Protein AF-A0A834HD62-F1 (afdb_monomer)

Nearest PDB structures (foldseek):
  2rra-assembly1_A  TM=7.724E-01  e=1.710E-07  Homo sapiens
  2rrb-assembly1_A  TM=7.747E-01  e=1.936E-07  Homo sapiens
  7b0y-assembly1_b  TM=6.468E-01  e=2.059E-07  Homo sapiens
  5gvq-assembly1_A  TM=7.264E-01  e=4.069E-07  Homo sapiens
  2mks-assembly1_A  TM=7.559E-01  e=8.552E-07  Homo sapiens

Secondary structure (DSSP, 8-state):
--TTS-HHHHHHHTT-HHHHHHHHHHHHHHHHHHHHHHHHHHHTT-SPPPHHHHH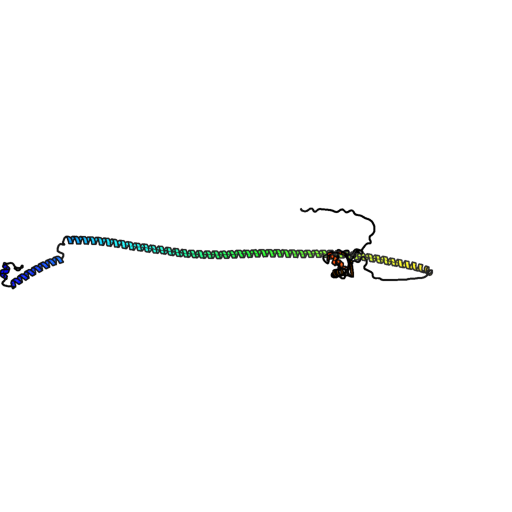HHHHHHHHHHHHHHHHHHHHHHHHHHHHHHHHHHHHHHHHHHHHHHHHHHHHHHHHHHHHHHHHHHHHHHHHHHHHHHHHHHHHHHHHHHHHHHHHHHHHHHHHHHHHHHHHHHHHHHHHHHHHHHHHHHHHHHHHHHHHHHHHHHHHHHHHHHHHHHHHHHHHHHHTTS--------------SPPS--TTEEEEE---TT--HHHHHHHHHTTS-EEEEEEEE-TTT--EEEEEEEEES-HHHHHHHHHT-SEEEETTEEEEEEEPPP-------------------PPP---

Solvent-accessible surface area (backbone atoms only — not comparable to full-atom values): 20404 Å² total; per-residue (Å²): 132,65,98,68,57,55,71,73,58,40,68,73,33,69,88,42,72,65,60,50,49,52,44,45,52,52,48,51,51,50,52,51,52,53,52,51,51,52,51,49,36,58,74,70,60,70,56,84,72,54,71,68,59,52,49,48,53,56,47,53,52,53,51,48,55,50,51,52,50,52,51,49,52,54,49,53,52,47,54,51,50,55,55,50,52,51,55,50,51,55,50,50,53,53,53,50,54,53,48,54,51,50,52,54,51,52,52,54,48,54,54,49,53,52,53,48,56,50,51,54,49,55,51,50,54,50,49,53,50,50,54,49,52,51,52,52,50,52,52,49,54,52,50,54,51,51,54,49,55,50,49,58,49,51,53,50,51,55,50,49,53,52,51,52,49,55,50,52,53,51,50,54,47,52,52,52,52,52,54,49,52,53,51,54,53,51,52,50,54,53,49,54,50,50,54,50,48,56,51,51,51,54,49,50,49,55,48,46,56,50,45,53,52,53,43,55,56,40,45,76,58,41,85,73,65,85,87,90,86,90,93,88,86,90,84,92,87,91,79,78,86,54,81,70,46,90,36,30,32,31,39,34,50,47,57,81,86,67,48,70,67,60,53,49,56,60,50,47,76,73,40,64,68,76,45,74,48,71,46,50,40,90,90,75,65,46,61,69,28,33,31,39,40,26,40,78,47,52,67,49,58,51,54,50,55,74,76,41,48,63,46,82,53,100,90,30,68,24,39,53,46,76,48,73,61,85,75,79,86,78,81,84,83,89,80,89,84,87,85,78,88,80,90,84,87,83,81,85,90,133

InterPro domains:
  IPR000504 RNA recognition motif domain [PF00076] (249-307)
  IPR000504 RNA recognition motif domain [PS50102] (247-325)
  IPR000504 RNA recognition motif domain [SM00360] (248-321)
  IPR012677 Nucleotide-binding alpha-beta plait domain superfamily [G3DSA:3.30.70.330] (152-332)
  IPR035979 RNA-binding domain superfamily [SSF54928] (241-329)

Mean predicted aligned error: 22.32 Å

pLDDT: mean 79.36, std 17.49, range [27.16, 98.12]

Radius of gyration: 89.72 Å; Cα contacts (8 Å, |Δi|>4): 160; chains: 1; bounding box: 185×63×234 Å

Organism: Rhododendron simsii (NCBI:txid118357)

Foldseek 3Di:
DPPQDDPVRCVVCVVPVVVVVVSVVVSVVVVVVVVVVVVVCVVVVVDDDDPVVVVVVVVVVVVVVVVVVVVVVVVVVVVVVVVVVVVVVVVVVVVVVVVVVVVVVVVVVVVVVVVVVVVVVVVVVVVVVVVVVVVVVVVVVVVVVVVVVVVVVVVVVVVVVVVVVVVVVVVVVVVVVVVVVVVVVVVVVVVVVVVVVVVVVVVVVVVVVVVVVVVVVVVVVPVPDDDDDDDYYYDDDDDDPPLDDLQKKKKFQADQPDDQVLVLVVVVVLAAWPDKFFDADPPPRTGPRIIMTGGPDSVSVVVVVVVHQWDQDPNTTMGMDRRDGDDDDDDDDDDDDDDDDDDDDDDDDD

Sequence (350 aa):
MPMFISEEEYESCSRDASLVAEKADAFIRELYNQLEKYKAQTRSGALPLLPHQIYLKATDQKEGEIIERLSAEASELRALLERKNSEISEKNAVINGYLDEMETLTCSASLKEARLKEIELELAQSRASCTRLSQELSSSTMLAGLYKALKDSYERRLKWGKSARKESEKEAARLKENLKKEYEAEVEKNKDLKEKLKKYEAEVEKNKEKLEKHEAEVEKNKEKLEAGVETNSSQSGVKRPVDWDPKKIFVGGIPRTVTEDKFKEFFSAYGTVVWHEIIRDHDSGLPRGFGFVVFDSVQVVDNILINGNYIDMEGAKVEIKRAQPKEKPALNSAPTYCIFYPYEIPNENI

Structure (mmCIF, N/CA/C/O backbone):
data_AF-A0A834HD62-F1
#
_entry.id   AF-A0A834HD62-F1
#
loop_
_atom_site.group_PDB
_atom_site.id
_atom_site.type_symbol
_atom_site.label_atom_id
_atom_site.label_alt_id
_atom_site.label_comp_id
_atom_site.label_asym_id
_atom_site.label_entity_id
_atom_site.label_seq_id
_atom_site.pdbx_PDB_ins_code
_atom_site.Cartn_x
_atom_site.Cartn_y
_atom_site.Cartn_z
_atom_site.occupancy
_atom_site.B_iso_or_equiv
_atom_site.auth_seq_id
_atom_site.auth_comp_id
_atom_site.auth_asym_id
_atom_site.auth_atom_id
_atom_site.pdbx_PDB_model_num
ATOM 1 N N . MET A 1 1 ? -101.026 -25.000 106.752 1.00 55.03 1 MET A N 1
ATOM 2 C CA . MET A 1 1 ? -100.650 -23.745 107.438 1.00 55.03 1 MET A CA 1
ATOM 3 C C . MET A 1 1 ? -99.848 -22.866 106.491 1.00 55.03 1 MET A C 1
ATOM 5 O O . MET A 1 1 ? -99.188 -23.426 105.618 1.00 55.03 1 MET A O 1
ATOM 9 N N . PRO A 1 2 ? -99.880 -21.533 106.636 1.00 60.56 2 PRO A N 1
ATOM 10 C CA . PRO A 1 2 ? -98.958 -20.647 105.933 1.00 60.56 2 PRO A CA 1
ATOM 11 C C . PRO A 1 2 ? -97.548 -20.766 106.539 1.00 60.56 2 PRO A C 1
ATOM 13 O O . PRO A 1 2 ? -97.410 -20.689 107.752 1.00 60.56 2 PRO A O 1
ATOM 16 N N . MET A 1 3 ? -96.494 -20.916 105.724 1.00 70.12 3 MET A N 1
ATOM 17 C CA . MET A 1 3 ? -95.104 -21.075 106.221 1.00 70.12 3 MET A CA 1
ATOM 18 C C . MET A 1 3 ? -94.510 -19.825 106.907 1.00 70.12 3 MET A C 1
ATOM 20 O O . MET A 1 3 ? -93.365 -19.858 107.345 1.00 70.12 3 MET A O 1
ATOM 24 N N . PHE A 1 4 ? -95.255 -18.721 106.964 1.00 72.81 4 PHE A N 1
ATOM 25 C CA . PHE A 1 4 ? -94.787 -17.409 107.417 1.00 72.81 4 PHE A CA 1
ATOM 26 C C . PHE A 1 4 ? -95.347 -16.978 108.788 1.00 72.81 4 PHE A C 1
ATOM 28 O O . PHE A 1 4 ? -95.088 -15.857 109.216 1.00 72.81 4 PHE A O 1
ATOM 35 N N . ILE A 1 5 ? -96.116 -17.839 109.472 1.00 73.62 5 ILE A N 1
ATOM 36 C CA . ILE A 1 5 ? -96.708 -17.589 110.802 1.00 73.62 5 ILE A CA 1
ATOM 37 C C . ILE A 1 5 ? -96.655 -18.891 111.625 1.00 73.62 5 ILE A C 1
ATOM 39 O O . ILE A 1 5 ? -96.829 -19.973 111.061 1.00 73.62 5 ILE A O 1
ATOM 43 N N . SER A 1 6 ? -96.426 -18.807 112.941 1.00 77.31 6 SER A N 1
ATOM 44 C CA . SER A 1 6 ? -96.519 -19.961 113.854 1.00 77.31 6 SER A CA 1
ATOM 45 C C . SER A 1 6 ? -97.976 -20.378 114.123 1.00 77.31 6 SER A C 1
ATOM 47 O O . SER A 1 6 ? -98.917 -19.668 113.776 1.00 77.31 6 SER A O 1
ATOM 49 N N . GLU A 1 7 ? -98.190 -21.544 114.736 1.00 73.25 7 GLU A N 1
ATOM 50 C CA . GLU A 1 7 ? -99.536 -22.103 114.954 1.00 73.25 7 GLU A CA 1
ATOM 51 C C . GLU A 1 7 ? -100.409 -21.220 115.865 1.00 73.25 7 GLU A C 1
ATOM 53 O O . GLU A 1 7 ? -101.512 -20.834 115.480 1.00 73.25 7 GLU A O 1
ATOM 58 N N . GLU A 1 8 ? -99.856 -20.786 117.000 1.00 75.00 8 GLU A N 1
ATOM 59 C CA . GLU A 1 8 ? -100.501 -19.889 117.975 1.00 75.00 8 GLU A CA 1
ATOM 60 C C . GLU A 1 8 ? -100.841 -18.508 117.377 1.00 75.00 8 GLU A C 1
ATOM 62 O O . GLU A 1 8 ? -101.899 -17.917 117.629 1.00 75.00 8 GLU A O 1
ATOM 67 N N . GLU A 1 9 ? -99.945 -17.978 116.542 1.00 73.06 9 GLU A N 1
ATOM 68 C CA . GLU A 1 9 ? -100.156 -16.701 115.864 1.00 73.06 9 GLU A CA 1
ATOM 69 C C . GLU A 1 9 ? -101.155 -16.812 114.704 1.00 73.06 9 GLU A C 1
ATOM 71 O O . GLU A 1 9 ? -101.877 -15.857 114.418 1.00 73.06 9 GLU A O 1
ATOM 76 N N . TYR A 1 10 ? -101.230 -17.961 114.031 1.00 76.69 10 TYR A N 1
ATOM 77 C CA . TYR A 1 10 ? -102.232 -18.179 112.994 1.00 76.69 10 TYR A CA 1
ATOM 78 C C . TYR A 1 10 ? -103.631 -18.271 113.606 1.00 76.69 10 TYR A C 1
ATOM 80 O O . TYR A 1 10 ? -104.550 -17.631 113.105 1.00 76.69 10 TYR A O 1
ATOM 88 N N . GLU A 1 11 ? -103.800 -18.995 114.712 1.00 73.50 11 GLU A N 1
ATOM 89 C CA . GLU A 1 11 ? -105.108 -19.202 115.344 1.00 73.50 11 GLU A CA 1
ATOM 90 C C . GLU A 1 11 ? -105.704 -17.904 115.928 1.00 73.50 11 GLU A C 1
ATOM 92 O O . GLU A 1 11 ? -106.910 -17.662 115.820 1.00 73.50 11 GLU A O 1
ATOM 97 N N . SER A 1 12 ? -104.853 -17.011 116.445 1.00 73.00 12 SER A N 1
ATOM 98 C CA . SER A 1 12 ? -105.249 -15.670 116.902 1.00 73.00 12 SER A CA 1
ATOM 99 C C . SER A 1 12 ? -105.563 -14.696 115.756 1.00 73.00 12 SER A C 1
ATOM 101 O O . SER A 1 12 ? -106.507 -13.910 115.870 1.00 73.00 12 SER A O 1
ATOM 103 N N . CYS A 1 13 ? -104.842 -14.761 114.629 1.00 71.25 13 CYS A N 1
ATOM 104 C CA . CYS A 1 13 ? -105.080 -13.896 113.465 1.00 71.25 13 CYS A CA 1
ATOM 105 C C . CYS A 1 13 ? -106.132 -14.437 112.474 1.00 71.25 13 CYS A C 1
ATOM 107 O O . CYS A 1 13 ? -106.666 -13.664 111.685 1.00 71.25 13 CYS A O 1
ATOM 109 N N . SER A 1 14 ? -106.471 -15.732 112.493 1.00 72.94 14 SER A N 1
ATOM 110 C CA . SER A 1 14 ? -107.257 -16.409 111.438 1.00 72.94 14 SER A CA 1
ATOM 111 C C . SER A 1 14 ? -108.669 -15.848 111.206 1.00 72.94 14 SER A C 1
ATOM 113 O O . SER A 1 14 ? -109.293 -16.188 110.199 1.00 72.94 14 SER A O 1
ATOM 115 N N . ARG A 1 15 ? -109.203 -15.031 112.121 1.00 73.88 15 ARG A N 1
ATOM 116 C CA . ARG A 1 15 ? -110.524 -14.390 111.983 1.00 73.88 15 ARG A CA 1
ATOM 117 C C . ARG A 1 15 ? -110.477 -13.024 111.287 1.00 73.88 15 ARG A C 1
ATOM 119 O O . ARG A 1 15 ? -111.537 -12.506 110.953 1.00 73.88 15 ARG A O 1
ATOM 126 N N . ASP A 1 16 ? -109.288 -12.472 111.041 1.00 79.38 16 ASP A N 1
ATOM 127 C CA . ASP A 1 16 ? -109.085 -11.215 110.316 1.00 79.38 16 ASP A CA 1
ATOM 128 C C . ASP A 1 16 ? -108.036 -11.401 109.208 1.00 79.38 16 ASP A C 1
ATOM 130 O O . ASP A 1 16 ? -106.832 -11.527 109.450 1.00 79.38 16 ASP A O 1
ATOM 134 N N . ALA A 1 17 ? -108.506 -11.416 107.960 1.00 79.75 17 ALA A N 1
ATOM 135 C CA . ALA A 1 17 ? -107.660 -11.627 106.787 1.00 79.75 17 ALA A CA 1
ATOM 136 C C . ALA A 1 17 ? -106.580 -10.540 106.616 1.00 79.75 17 ALA A C 1
ATOM 138 O O . ALA A 1 17 ? -105.539 -10.806 106.012 1.00 79.75 17 ALA A O 1
ATOM 139 N N . SER A 1 18 ? -106.801 -9.341 107.165 1.00 82.56 18 SER A N 1
ATOM 140 C CA . SER A 1 18 ? -105.903 -8.189 107.034 1.00 82.56 18 SER A CA 1
ATOM 141 C C . SER A 1 18 ? -104.579 -8.430 107.766 1.00 82.56 18 SER A C 1
ATOM 143 O O . SER A 1 18 ? -103.509 -8.230 107.196 1.00 82.56 18 SER A O 1
ATOM 145 N N . LEU A 1 19 ? -104.649 -8.945 108.999 1.00 81.31 19 LEU A N 1
ATOM 146 C CA . LEU A 1 19 ? -103.478 -9.245 109.834 1.00 81.31 19 LEU A CA 1
ATOM 147 C C . LEU A 1 19 ? -102.645 -10.405 109.271 1.00 81.31 19 LEU A C 1
ATOM 149 O O . LEU A 1 19 ? -101.415 -10.385 109.327 1.00 81.31 19 LEU A O 1
ATOM 153 N N . VAL A 1 20 ? -103.306 -11.412 108.689 1.00 81.56 20 VAL A N 1
ATOM 154 C CA . VAL A 1 20 ? -102.618 -12.529 108.021 1.00 81.56 20 VAL A CA 1
ATOM 155 C C . VAL A 1 20 ? -101.883 -12.042 106.766 1.00 81.56 20 VAL A C 1
ATOM 157 O O . VAL A 1 20 ? -100.750 -12.463 106.528 1.00 81.56 20 VAL A O 1
ATOM 160 N N . ALA A 1 21 ? -102.483 -11.130 105.993 1.00 83.50 21 ALA A N 1
ATOM 161 C CA . ALA A 1 21 ? -101.837 -10.514 104.834 1.00 83.50 21 ALA A CA 1
ATOM 162 C C . ALA A 1 21 ? -100.651 -9.618 105.234 1.00 83.50 21 ALA A C 1
ATOM 164 O O . ALA A 1 21 ? -99.587 -9.719 104.629 1.00 83.50 21 ALA A O 1
ATOM 165 N N . GLU A 1 22 ? -100.780 -8.810 106.290 1.00 85.31 22 GLU A N 1
ATOM 166 C CA . GLU A 1 22 ? -99.685 -7.968 106.796 1.00 85.31 22 GLU A CA 1
ATOM 167 C C . GLU A 1 22 ? -98.473 -8.803 107.247 1.00 85.31 22 GLU A C 1
ATOM 169 O O . GLU A 1 22 ? -97.332 -8.483 106.902 1.00 85.31 22 GLU A O 1
ATOM 174 N N . LYS A 1 23 ? -98.705 -9.928 107.941 1.00 83.25 23 LYS A N 1
ATOM 175 C CA . LYS A 1 23 ? -97.636 -10.876 108.301 1.00 83.25 23 LYS A CA 1
ATOM 176 C C . LYS A 1 23 ? -97.017 -11.572 107.081 1.00 83.25 23 LYS A C 1
ATOM 178 O O . LYS A 1 23 ? -95.802 -11.775 107.062 1.00 83.25 23 LYS A O 1
ATOM 183 N N . ALA A 1 24 ? -97.806 -11.888 106.050 1.00 84.06 24 ALA A N 1
ATOM 184 C CA . ALA A 1 24 ? -97.288 -12.412 104.782 1.00 84.06 24 ALA A CA 1
ATOM 185 C C . ALA A 1 24 ? -96.354 -11.403 104.095 1.00 84.06 24 ALA A C 1
ATOM 187 O O . ALA A 1 24 ? -95.228 -11.743 103.729 1.00 84.06 24 ALA A O 1
ATOM 188 N N . ASP A 1 25 ? -96.794 -10.149 103.985 1.00 88.25 25 ASP A N 1
ATOM 189 C CA . ASP A 1 25 ? -96.026 -9.054 103.395 1.00 88.25 25 ASP A CA 1
ATOM 190 C C . ASP A 1 25 ? -94.741 -8.764 104.178 1.00 88.25 25 ASP A C 1
ATOM 192 O O . ASP A 1 25 ? -93.693 -8.532 103.573 1.00 88.25 25 ASP A O 1
ATOM 196 N N . ALA A 1 26 ? -94.784 -8.806 105.513 1.00 86.00 26 ALA A N 1
ATOM 197 C CA . ALA A 1 26 ? -93.600 -8.649 106.355 1.00 86.00 26 ALA A CA 1
ATOM 198 C C . ALA A 1 26 ? -92.558 -9.752 106.088 1.00 86.00 26 ALA A C 1
ATOM 200 O O . ALA A 1 26 ? -91.377 -9.453 105.893 1.00 86.00 26 ALA A O 1
ATOM 201 N N . PHE A 1 27 ? -92.992 -11.013 105.998 1.00 87.62 27 PHE A N 1
ATOM 202 C CA . PHE A 1 27 ? -92.116 -12.145 105.688 1.00 87.62 27 PHE A CA 1
ATOM 203 C C . PHE A 1 27 ? -91.542 -12.075 104.264 1.00 87.62 27 PHE A C 1
ATOM 205 O O . PHE A 1 27 ? -90.347 -12.295 104.060 1.00 87.62 27 PHE A O 1
ATOM 212 N N . ILE A 1 28 ? -92.362 -11.698 103.277 1.00 88.88 28 ILE A N 1
ATOM 213 C CA . ILE A 1 28 ? -91.921 -11.490 101.892 1.00 88.88 28 ILE A CA 1
ATOM 214 C C . ILE A 1 28 ? -90.874 -10.367 101.825 1.00 88.88 28 ILE A C 1
ATOM 216 O O . ILE A 1 28 ? -89.832 -10.545 101.192 1.00 88.88 28 ILE A O 1
ATOM 220 N N . ARG A 1 29 ? -91.094 -9.236 102.513 1.00 88.62 29 ARG A N 1
ATOM 221 C CA . ARG A 1 29 ? -90.120 -8.130 102.597 1.00 88.62 29 ARG A CA 1
ATOM 222 C C . ARG A 1 29 ? -88.797 -8.576 103.218 1.00 88.62 29 ARG A C 1
ATOM 224 O O . ARG A 1 29 ? -87.745 -8.196 102.708 1.00 88.62 29 ARG A O 1
ATOM 231 N N . GLU A 1 30 ? -88.824 -9.402 104.263 1.00 88.19 30 GLU A N 1
ATOM 232 C CA . GLU A 1 30 ? -87.598 -9.932 104.870 1.00 88.19 30 GLU A CA 1
ATOM 233 C C . GLU A 1 30 ? -86.841 -10.871 103.916 1.00 88.19 30 GLU A C 1
ATOM 235 O O . GLU A 1 30 ? -85.635 -10.706 103.731 1.00 88.19 30 GLU A O 1
ATOM 240 N N . LEU A 1 31 ? -87.532 -11.775 103.210 1.00 88.25 31 LEU A N 1
ATOM 241 C CA . LEU A 1 31 ? -86.900 -12.613 102.183 1.00 88.25 31 LEU A CA 1
ATOM 242 C C . LEU A 1 31 ? -86.292 -11.784 101.039 1.00 88.25 31 LEU A C 1
ATOM 244 O O . LEU A 1 31 ? -85.173 -12.067 100.607 1.00 88.25 31 LEU A O 1
ATOM 248 N N . TYR A 1 32 ? -86.972 -10.730 100.574 1.00 89.06 32 TYR A N 1
ATOM 249 C CA . TYR A 1 32 ? -86.406 -9.805 99.584 1.00 89.06 32 TYR A CA 1
ATOM 250 C C . TYR A 1 32 ? -85.178 -9.054 100.122 1.00 89.06 32 TYR A C 1
ATOM 252 O O . TYR A 1 32 ? -84.187 -8.930 99.402 1.00 89.06 32 TYR A O 1
ATOM 260 N N . ASN A 1 33 ? -85.190 -8.615 101.384 1.00 88.62 33 ASN A N 1
ATOM 261 C CA . ASN A 1 33 ? -84.034 -7.977 102.021 1.00 88.62 33 ASN A CA 1
ATOM 262 C C . ASN A 1 33 ? -82.837 -8.934 102.138 1.00 88.62 33 ASN A C 1
ATOM 264 O O . ASN A 1 33 ? -81.699 -8.524 101.903 1.00 88.62 33 ASN A O 1
ATOM 268 N N . GLN A 1 34 ? -83.066 -10.206 102.474 1.00 87.25 34 GLN A N 1
ATOM 269 C CA . GLN A 1 34 ? -82.014 -11.227 102.510 1.00 87.25 34 GLN A CA 1
ATOM 270 C C . GLN A 1 34 ? -81.458 -11.511 101.109 1.00 87.25 34 GLN A C 1
ATOM 272 O O . GLN A 1 34 ? -80.239 -11.532 100.923 1.00 87.25 34 GLN A O 1
ATOM 277 N N . LEU A 1 35 ? -82.332 -11.643 100.108 1.00 87.31 35 LEU A N 1
ATOM 278 C CA . LEU A 1 35 ? -81.948 -11.836 98.710 1.00 87.31 35 LEU A CA 1
ATOM 279 C C . LEU A 1 35 ? -81.108 -10.663 98.179 1.00 87.31 35 LEU A C 1
ATOM 281 O O . LEU A 1 35 ? -80.101 -10.879 97.503 1.00 87.31 35 LEU A O 1
ATOM 285 N N . GLU A 1 36 ? -81.496 -9.421 98.478 1.00 87.94 36 GLU A N 1
ATOM 286 C CA . GLU A 1 36 ? -80.784 -8.243 97.981 1.00 87.94 36 GLU A CA 1
ATOM 287 C C . GLU A 1 36 ? -79.467 -8.002 98.740 1.00 87.94 36 GLU A C 1
ATOM 289 O O . GLU A 1 36 ? -78.487 -7.605 98.111 1.00 87.94 36 GLU A O 1
ATOM 294 N N . LYS A 1 37 ? -79.369 -8.373 100.031 1.00 83.94 37 LYS A N 1
ATOM 295 C CA . LYS A 1 37 ? -78.080 -8.479 100.749 1.00 83.94 37 LYS A CA 1
ATOM 296 C C . LYS A 1 37 ? -77.141 -9.485 100.072 1.00 83.94 37 LYS A C 1
ATOM 298 O O . LYS A 1 37 ? -75.991 -9.142 99.803 1.00 83.94 37 LYS A O 1
ATOM 303 N N . TYR A 1 38 ? -77.625 -10.683 99.731 1.00 80.62 38 TYR A N 1
ATOM 304 C CA . TYR A 1 38 ? -76.830 -11.691 99.015 1.00 80.62 38 TYR A CA 1
ATOM 305 C C . TYR A 1 38 ? -76.389 -11.206 97.627 1.00 80.62 38 TYR A C 1
ATOM 307 O O . TYR A 1 38 ? -75.215 -11.302 97.281 1.00 80.62 38 TYR A O 1
ATOM 315 N N . LYS A 1 39 ? -77.292 -10.613 96.835 1.00 81.69 39 LYS A N 1
ATOM 316 C CA . LYS A 1 39 ? -76.934 -10.026 95.532 1.00 81.69 39 LYS A CA 1
ATOM 317 C C . LYS A 1 39 ? -75.937 -8.877 95.665 1.00 81.69 39 LYS A C 1
ATOM 319 O O . LYS A 1 39 ? -75.054 -8.765 94.820 1.00 81.69 39 LYS A O 1
ATOM 324 N N . ALA A 1 40 ? -76.058 -8.033 96.690 1.00 78.62 40 ALA A N 1
ATOM 325 C CA . ALA A 1 40 ? -75.102 -6.963 96.955 1.00 78.62 40 ALA A CA 1
ATOM 326 C C . ALA A 1 40 ? -73.709 -7.524 97.287 1.00 78.62 40 ALA A C 1
ATOM 328 O O . ALA A 1 40 ? -72.733 -7.052 96.714 1.00 78.62 40 ALA A O 1
ATOM 329 N N . GLN A 1 41 ? -73.621 -8.573 98.115 1.00 76.56 41 GLN A N 1
ATOM 330 C CA . GLN A 1 41 ? -72.368 -9.283 98.421 1.00 76.56 41 GLN A CA 1
ATOM 331 C C . GLN A 1 41 ? -71.740 -9.947 97.183 1.00 76.56 41 GLN A C 1
ATOM 333 O O . GLN A 1 41 ? -70.520 -9.924 97.019 1.00 76.56 41 GLN A O 1
ATOM 338 N N . THR A 1 42 ? -72.557 -10.495 96.279 1.00 72.75 42 THR A N 1
ATOM 339 C CA . THR A 1 42 ? -72.084 -11.037 94.994 1.00 72.75 42 THR A CA 1
ATOM 340 C C . THR A 1 42 ? -71.593 -9.926 94.059 1.00 72.75 42 THR A C 1
ATOM 342 O O . THR A 1 42 ? -70.530 -10.056 93.459 1.00 72.75 42 THR A O 1
ATOM 345 N N . ARG A 1 43 ? -72.331 -8.810 93.952 1.00 73.38 43 ARG A N 1
ATOM 346 C CA . ARG A 1 43 ? -71.972 -7.650 93.110 1.00 73.38 43 ARG A CA 1
ATOM 347 C C . ARG A 1 43 ? -70.726 -6.911 93.605 1.00 73.38 43 ARG A C 1
ATOM 349 O O . ARG A 1 43 ? -69.982 -6.396 92.780 1.00 73.38 43 ARG A O 1
ATOM 356 N N . SER A 1 44 ? -70.484 -6.864 94.915 1.00 69.50 44 SER A N 1
ATOM 357 C CA . SER A 1 44 ? -69.266 -6.280 95.493 1.00 69.50 44 SER A CA 1
ATOM 358 C C . SER A 1 44 ? -68.049 -7.212 95.438 1.00 69.50 44 SER A C 1
ATOM 360 O O . SER A 1 44 ? -66.963 -6.807 95.845 1.00 69.50 44 SER A O 1
ATOM 362 N N . GLY A 1 45 ? -68.209 -8.453 94.958 1.00 68.00 45 GLY A N 1
ATOM 363 C CA . GLY A 1 45 ? -67.138 -9.452 94.922 1.00 68.00 45 GLY A CA 1
ATOM 364 C C . GLY A 1 45 ? -66.701 -9.952 96.305 1.00 68.00 45 GLY A C 1
ATOM 365 O O . GLY A 1 45 ? -65.625 -10.531 96.422 1.00 68.00 45 GLY A O 1
ATOM 366 N N . ALA A 1 46 ? -67.509 -9.732 97.348 1.00 61.53 46 ALA A N 1
ATOM 367 C CA . ALA A 1 46 ? -67.154 -10.020 98.740 1.00 61.53 46 ALA A CA 1
ATOM 368 C C . ALA A 1 46 ? -67.362 -11.491 99.161 1.00 61.53 46 ALA A C 1
ATOM 370 O O . ALA A 1 46 ? -67.012 -11.863 100.281 1.00 61.53 46 ALA A O 1
ATOM 371 N N . LEU A 1 47 ? -67.928 -12.333 98.291 1.00 65.31 47 LEU A N 1
ATOM 372 C CA . LEU A 1 47 ? -68.014 -13.778 98.516 1.00 65.31 47 LEU A CA 1
ATOM 373 C C . LEU A 1 47 ? -66.674 -14.460 98.176 1.00 65.31 47 LEU A C 1
ATOM 375 O O . LEU A 1 47 ? -66.140 -14.218 97.090 1.00 65.31 47 LEU A O 1
ATOM 379 N N . PRO A 1 48 ? -66.143 -15.351 99.039 1.00 69.06 48 PRO A N 1
ATOM 380 C CA . PRO A 1 48 ? -64.955 -16.136 98.723 1.00 69.06 48 PRO A CA 1
ATOM 381 C C . PRO A 1 48 ? -65.156 -16.956 97.443 1.00 69.06 48 PRO A C 1
ATOM 383 O O . PRO A 1 48 ? -66.109 -17.730 97.333 1.00 69.06 48 PRO A O 1
ATOM 386 N N . LEU A 1 49 ? -64.248 -16.797 96.478 1.00 69.62 49 LEU A N 1
ATOM 387 C CA . LEU A 1 49 ? -64.255 -17.580 95.242 1.00 69.62 49 LEU A CA 1
ATOM 388 C C . LEU A 1 49 ? -64.093 -19.072 95.562 1.00 69.62 49 LEU A C 1
ATOM 390 O O . LEU A 1 49 ? -63.282 -19.455 96.406 1.00 69.62 49 LEU A O 1
ATOM 394 N N . LEU A 1 50 ? -64.834 -19.926 94.852 1.00 80.56 50 LEU A N 1
ATOM 395 C CA . LEU A 1 50 ? -64.694 -21.376 94.997 1.00 80.56 50 LEU A CA 1
ATOM 396 C C . LEU A 1 50 ? -63.271 -21.817 94.592 1.00 80.56 50 LEU A C 1
ATOM 398 O O . LEU A 1 50 ? -62.729 -21.257 93.635 1.00 80.56 50 LEU A O 1
ATOM 402 N N . PRO A 1 51 ? -62.670 -22.847 95.226 1.00 81.94 51 PRO A N 1
ATOM 403 C CA . PRO A 1 51 ? -61.279 -23.245 94.966 1.00 81.94 51 PRO A CA 1
ATOM 404 C C . PRO A 1 51 ? -60.943 -23.475 93.483 1.00 81.94 51 PRO A C 1
ATOM 406 O O . PRO A 1 51 ? -59.882 -23.073 93.013 1.00 81.94 51 PRO A O 1
ATOM 409 N N . HIS A 1 52 ? -61.880 -24.042 92.719 1.00 80.31 52 HIS A N 1
ATOM 410 C CA . HIS A 1 52 ? -61.765 -24.213 91.267 1.00 80.31 52 HIS A CA 1
ATOM 411 C C . HIS A 1 52 ? -61.646 -22.879 90.501 1.00 80.31 52 HIS A C 1
ATOM 413 O O . HIS A 1 52 ? -60.826 -22.768 89.594 1.00 80.31 52 HIS A O 1
ATOM 419 N N . GLN A 1 53 ? -62.414 -21.852 90.882 1.00 81.31 53 GLN A N 1
ATOM 420 C CA . GLN A 1 53 ? -62.367 -20.524 90.252 1.00 81.31 53 GLN A CA 1
ATOM 421 C C . GLN A 1 53 ? -61.072 -19.774 90.587 1.00 81.31 53 GLN A C 1
ATOM 423 O O . GLN A 1 53 ? -60.588 -18.994 89.769 1.00 81.31 53 GLN A O 1
ATOM 428 N N . ILE A 1 54 ? -60.500 -20.014 91.772 1.00 81.94 54 ILE A N 1
ATOM 429 C CA . ILE A 1 54 ? -59.172 -19.506 92.143 1.00 81.94 54 ILE A CA 1
ATOM 430 C C . ILE A 1 54 ? -58.101 -20.180 91.276 1.00 81.94 54 ILE A C 1
ATOM 432 O O . ILE A 1 54 ? -57.237 -19.492 90.740 1.00 81.94 54 ILE A O 1
ATOM 436 N N . TYR A 1 55 ? -58.186 -21.503 91.093 1.00 82.12 55 TYR A N 1
ATOM 437 C CA . TYR A 1 55 ? -57.248 -22.248 90.251 1.00 82.12 55 TYR A CA 1
ATOM 438 C C . TYR A 1 55 ? -57.288 -21.782 88.789 1.00 82.12 55 TYR A C 1
ATOM 440 O O . TYR A 1 55 ? -56.232 -21.485 88.244 1.00 82.12 55 TYR A O 1
ATOM 448 N N . LEU A 1 56 ? -58.484 -21.633 88.196 1.00 84.19 56 LEU A N 1
ATOM 449 C CA . LEU A 1 56 ? -58.647 -21.103 86.834 1.00 84.19 56 LEU A CA 1
ATOM 450 C C . LEU A 1 56 ? -58.026 -19.709 86.684 1.00 84.19 56 LEU A C 1
ATOM 452 O O . LEU A 1 56 ? -57.174 -19.507 85.832 1.00 84.19 56 LEU A O 1
ATOM 456 N N . LYS A 1 57 ? -58.352 -18.760 87.571 1.00 83.19 57 LYS A N 1
ATOM 457 C CA . LYS A 1 57 ? -57.753 -17.415 87.505 1.00 83.19 57 LYS A CA 1
ATOM 458 C C . LYS A 1 57 ? -56.224 -17.442 87.613 1.00 83.19 57 LYS A C 1
ATOM 460 O O . LYS A 1 57 ? -55.558 -16.642 86.965 1.00 83.19 57 LYS A O 1
ATOM 465 N N . ALA A 1 58 ? -55.669 -18.359 88.405 1.00 83.62 58 ALA A N 1
ATOM 466 C CA . ALA A 1 58 ? -54.225 -18.526 88.542 1.00 83.62 58 ALA A CA 1
ATOM 467 C C . ALA A 1 58 ? -53.568 -19.220 87.331 1.00 83.62 58 ALA A C 1
ATOM 469 O O . ALA A 1 58 ? -52.385 -18.980 87.081 1.00 83.62 58 ALA A O 1
ATOM 470 N N . THR A 1 59 ? -54.286 -20.066 86.580 1.00 84.44 59 THR A N 1
ATOM 471 C CA . THR A 1 59 ? -53.808 -20.588 85.287 1.00 84.44 59 THR A CA 1
ATOM 472 C C . THR A 1 59 ? -53.904 -19.524 84.202 1.00 84.44 59 THR A C 1
ATOM 474 O O . THR A 1 59 ? -52.898 -19.268 83.551 1.00 84.44 59 THR A O 1
ATOM 477 N N . ASP A 1 60 ? -55.031 -18.815 84.102 1.00 86.06 60 ASP A N 1
ATOM 478 C CA . ASP A 1 60 ? -55.252 -17.741 83.125 1.00 86.06 60 ASP A CA 1
ATOM 479 C C . ASP A 1 60 ? -54.195 -16.627 83.264 1.00 86.06 60 ASP A C 1
ATOM 481 O O . ASP A 1 60 ? -53.661 -16.135 82.271 1.00 86.06 60 ASP A O 1
ATOM 485 N N . GLN A 1 61 ? -53.824 -16.260 84.501 1.00 87.25 61 GLN A N 1
ATOM 486 C CA . GLN A 1 61 ? -52.734 -15.311 84.763 1.00 87.25 61 GLN A CA 1
ATOM 487 C C . GLN A 1 61 ? -51.372 -15.819 84.269 1.00 87.25 61 GLN A C 1
ATOM 489 O O . GLN A 1 61 ? -50.628 -15.063 83.647 1.00 87.25 61 GLN A O 1
ATOM 494 N N . LYS A 1 62 ? -51.041 -17.094 84.508 1.00 90.38 62 LYS A N 1
ATOM 495 C CA . LYS A 1 62 ? -49.771 -17.688 84.055 1.00 90.38 62 LYS A CA 1
ATOM 496 C C . LYS A 1 62 ? -49.710 -17.833 82.539 1.00 90.38 62 LYS A C 1
ATOM 498 O O . LYS A 1 62 ? -48.655 -17.605 81.955 1.00 90.38 62 LYS A O 1
ATOM 503 N N . GLU A 1 63 ? -50.819 -18.197 81.904 1.00 90.75 63 GLU A N 1
ATOM 504 C CA . GLU A 1 63 ? -50.925 -18.243 80.445 1.00 90.75 63 GLU A CA 1
ATOM 505 C C . GLU A 1 63 ? -50.786 -16.837 79.849 1.00 90.75 63 GLU A C 1
ATOM 507 O O . GLU A 1 63 ? -50.018 -16.659 78.906 1.00 90.75 63 GLU A O 1
ATOM 512 N N . GLY A 1 64 ? -51.406 -15.822 80.464 1.00 90.88 64 GLY A N 1
ATOM 513 C CA . GLY A 1 64 ? -51.209 -14.412 80.118 1.00 90.88 64 GLY A CA 1
ATOM 514 C C . GLY A 1 64 ? -49.743 -13.968 80.192 1.00 90.88 64 GLY A C 1
ATOM 515 O O . GLY A 1 64 ? -49.222 -13.438 79.213 1.00 90.88 64 GLY A O 1
ATOM 516 N N . GLU A 1 65 ? -49.041 -14.253 81.296 1.00 92.31 65 GLU A N 1
ATOM 517 C CA . GLU A 1 65 ? -47.604 -13.952 81.431 1.00 92.31 65 GLU A CA 1
ATOM 518 C C . GLU A 1 65 ? -46.742 -14.646 80.363 1.00 92.31 65 GLU A C 1
ATOM 520 O O . GLU A 1 65 ? -45.774 -14.065 79.869 1.00 92.31 65 GLU A O 1
ATOM 525 N N . ILE A 1 66 ? -47.059 -15.896 80.004 1.00 94.44 66 ILE A N 1
ATOM 526 C CA . ILE A 1 66 ? -46.338 -16.633 78.956 1.00 94.44 66 ILE A CA 1
ATOM 527 C C . ILE A 1 66 ? -46.605 -16.004 77.583 1.00 94.44 66 ILE A C 1
ATOM 529 O O . ILE A 1 66 ? -45.665 -15.813 76.810 1.00 94.44 66 ILE A O 1
ATOM 533 N N . ILE A 1 67 ? -47.856 -15.639 77.290 1.00 94.00 67 ILE A N 1
ATOM 534 C CA . ILE A 1 67 ? -48.244 -14.974 76.040 1.00 94.00 67 ILE A CA 1
ATOM 535 C C . ILE A 1 67 ? -47.559 -13.607 75.913 1.00 94.00 67 ILE A C 1
ATOM 537 O O . ILE A 1 67 ? -47.039 -13.302 74.841 1.00 94.00 67 ILE A O 1
ATOM 541 N N . GLU A 1 68 ? -47.484 -12.807 76.982 1.00 94.06 68 GLU A N 1
ATOM 542 C CA . GLU A 1 68 ? -46.758 -11.529 76.960 1.00 94.06 68 GLU A CA 1
ATOM 543 C C . GLU A 1 68 ? -45.257 -11.716 76.704 1.00 94.06 68 GLU A C 1
ATOM 545 O O . GLU A 1 68 ? -44.697 -11.011 75.864 1.00 94.06 68 GLU A O 1
ATOM 550 N N . ARG A 1 69 ? -44.605 -12.697 77.348 1.00 95.62 69 ARG A N 1
ATOM 551 C CA . ARG A 1 69 ? -43.178 -12.994 77.110 1.00 95.62 69 ARG A CA 1
ATOM 552 C C . ARG A 1 69 ? -42.913 -13.450 75.674 1.00 95.62 69 ARG A C 1
ATOM 554 O O . ARG A 1 69 ? -42.007 -12.924 75.035 1.00 95.62 69 ARG A O 1
ATOM 561 N N . LEU A 1 70 ? -43.723 -14.371 75.147 1.00 96.25 70 LEU A N 1
ATOM 562 C CA . LEU A 1 70 ? -43.608 -14.839 73.760 1.00 96.25 70 LEU A CA 1
ATOM 563 C C . LEU A 1 70 ? -43.923 -13.724 72.749 1.00 96.25 70 LEU A C 1
ATOM 565 O O . LEU A 1 70 ? -43.302 -13.656 71.691 1.00 96.25 70 LEU A O 1
ATOM 569 N N . SER A 1 71 ? -44.859 -12.828 73.072 1.00 96.62 71 SER A N 1
ATOM 570 C CA . SER A 1 71 ? -45.163 -11.636 72.273 1.00 96.62 71 SER A CA 1
ATOM 571 C C . SER A 1 71 ? -43.980 -10.660 72.237 1.00 96.62 71 SER A C 1
ATOM 573 O O . SER A 1 71 ? -43.610 -10.184 71.161 1.00 96.62 71 SER A O 1
ATOM 575 N N . ALA A 1 72 ? -43.342 -10.411 73.387 1.00 95.94 72 ALA A N 1
ATOM 576 C CA . ALA A 1 72 ? -42.136 -9.594 73.489 1.00 95.94 72 ALA A CA 1
ATOM 577 C C . ALA A 1 72 ? -40.984 -10.195 72.665 1.00 95.94 72 ALA A C 1
ATOM 579 O O . ALA A 1 72 ? -40.461 -9.525 71.776 1.00 95.94 72 ALA A O 1
ATOM 580 N N . GLU A 1 73 ? -40.669 -11.477 72.853 1.00 97.56 73 GLU A N 1
ATOM 581 C CA . GLU A 1 73 ? -39.626 -12.178 72.091 1.00 97.56 73 GLU A CA 1
ATOM 582 C C . GLU A 1 73 ? -39.910 -12.173 70.574 1.00 97.56 73 GLU A C 1
ATOM 584 O O . GLU A 1 73 ? -39.034 -11.866 69.763 1.00 97.56 73 GLU A O 1
ATOM 589 N N . ALA A 1 74 ? -41.164 -12.397 70.163 1.00 97.19 74 ALA A N 1
ATOM 590 C CA . ALA A 1 74 ? -41.568 -12.296 68.760 1.00 97.19 74 ALA A CA 1
ATOM 591 C C . ALA A 1 74 ? -41.426 -10.869 68.194 1.00 97.19 74 ALA A C 1
ATOM 593 O O . ALA A 1 74 ? -41.144 -10.705 67.004 1.00 97.19 74 ALA A O 1
ATOM 594 N N . SER A 1 75 ? -41.615 -9.830 69.015 1.00 97.00 75 SER A N 1
ATOM 595 C CA . SER A 1 75 ? -41.397 -8.432 68.621 1.00 97.00 75 SER A CA 1
ATOM 596 C C . SER A 1 75 ? -39.911 -8.091 68.466 1.00 97.00 75 SER A C 1
ATOM 598 O O . SER A 1 75 ? -39.539 -7.440 67.488 1.00 97.00 75 SER A O 1
ATOM 600 N N . GLU A 1 76 ? -39.052 -8.605 69.351 1.00 97.50 76 GLU A N 1
ATOM 601 C CA . GLU A 1 76 ? -37.598 -8.436 69.276 1.00 97.50 76 GLU A CA 1
ATOM 602 C C . GLU A 1 76 ? -37.027 -9.135 68.037 1.00 97.50 76 GLU A C 1
ATOM 604 O O . GLU A 1 76 ? -36.260 -8.536 67.278 1.00 97.50 76 GLU A O 1
ATOM 609 N N . LEU A 1 77 ? -37.467 -10.369 67.764 1.00 97.81 77 LEU A N 1
ATOM 610 C CA . LEU A 1 77 ? -37.076 -11.113 66.565 1.00 97.81 77 LEU A CA 1
ATOM 611 C C . LEU A 1 77 ? -37.523 -10.415 65.273 1.00 97.81 77 LEU A C 1
ATOM 613 O O . LEU A 1 77 ? -36.758 -10.378 64.308 1.00 97.81 77 LEU A O 1
ATOM 617 N N . ARG A 1 78 ? -38.721 -9.810 65.247 1.00 97.75 78 ARG A N 1
ATOM 618 C CA . ARG A 1 78 ? -39.174 -8.981 64.113 1.00 97.75 78 ARG A CA 1
ATOM 619 C C . ARG A 1 78 ? -38.299 -7.743 63.935 1.00 97.75 78 ARG A C 1
ATOM 621 O O . ARG A 1 78 ? -37.859 -7.491 62.820 1.00 97.75 78 ARG A O 1
ATOM 628 N N . ALA A 1 79 ? -37.981 -7.018 65.007 1.00 97.25 79 ALA A N 1
ATOM 629 C CA . ALA A 1 79 ? -37.100 -5.851 64.938 1.00 97.25 79 ALA A CA 1
ATOM 630 C C . ALA A 1 79 ? -35.676 -6.214 64.463 1.00 97.25 79 ALA A C 1
ATOM 632 O O . ALA A 1 79 ? -35.058 -5.465 63.702 1.00 97.25 79 ALA A O 1
ATOM 633 N N . LEU A 1 80 ? -35.161 -7.384 64.860 1.00 98.06 80 LEU A N 1
ATOM 634 C CA . LEU A 1 80 ? -33.883 -7.909 64.375 1.00 98.06 80 LEU A CA 1
ATOM 635 C C . LEU A 1 80 ? -33.950 -8.275 62.884 1.00 98.06 80 LEU A C 1
ATOM 637 O O . LEU A 1 80 ? -33.026 -7.937 62.142 1.00 98.06 80 LEU A O 1
ATOM 641 N N . LEU A 1 81 ? -35.037 -8.917 62.440 1.00 97.62 81 LEU A N 1
ATOM 642 C CA . LEU A 1 81 ? -35.285 -9.233 61.030 1.00 97.62 81 LEU A CA 1
ATOM 643 C C . LEU A 1 81 ? -35.343 -7.957 60.177 1.00 97.62 81 LEU A C 1
ATOM 645 O O . LEU A 1 81 ? -34.643 -7.870 59.173 1.00 97.62 81 LEU A O 1
ATOM 649 N N . GLU A 1 82 ? -36.110 -6.951 60.608 1.00 97.38 82 GLU A N 1
ATOM 650 C CA . GLU A 1 82 ? -36.221 -5.634 59.965 1.00 97.38 82 GLU A CA 1
ATOM 651 C C . GLU A 1 82 ? -34.831 -5.000 59.789 1.00 97.38 82 GLU A C 1
ATOM 653 O O . GLU A 1 82 ? -34.422 -4.645 58.684 1.00 97.38 82 GLU A O 1
ATOM 658 N N . ARG A 1 83 ? -34.038 -4.964 60.871 1.00 98.00 83 ARG A N 1
ATOM 659 C CA . ARG A 1 83 ? -32.671 -4.426 60.864 1.00 98.00 83 ARG A CA 1
ATOM 660 C C . ARG A 1 83 ? -31.744 -5.189 59.916 1.00 98.00 83 ARG A C 1
ATOM 662 O O . ARG A 1 83 ? -30.908 -4.570 59.259 1.00 98.00 83 ARG A O 1
ATOM 669 N N . LYS A 1 84 ? -31.869 -6.518 59.838 1.00 98.12 84 LYS A N 1
ATOM 670 C CA . LYS A 1 84 ? -31.070 -7.346 58.922 1.00 98.12 84 LYS A CA 1
ATOM 671 C C . LYS A 1 84 ? -31.501 -7.190 57.467 1.00 98.12 84 LYS A C 1
ATOM 673 O O . LYS A 1 84 ? -30.630 -7.157 56.603 1.00 98.12 84 LYS A O 1
ATOM 678 N N . ASN A 1 85 ? -32.790 -7.009 57.198 1.00 97.44 85 ASN A N 1
ATOM 679 C CA . ASN A 1 85 ? -33.291 -6.691 55.862 1.00 97.44 85 ASN A CA 1
ATOM 680 C C . ASN A 1 85 ? -32.770 -5.328 55.380 1.00 97.44 85 ASN A C 1
ATOM 682 O O . ASN A 1 85 ? -32.322 -5.231 54.238 1.00 97.44 85 ASN A O 1
ATOM 686 N N . SER A 1 86 ? -32.722 -4.312 56.249 1.00 97.62 86 SER A N 1
ATOM 687 C CA . SER A 1 86 ? -32.088 -3.023 55.931 1.00 97.62 86 SER A CA 1
ATOM 688 C C . SER A 1 86 ? -30.591 -3.168 55.633 1.00 97.62 86 SER A C 1
ATOM 690 O O . SER A 1 86 ? -30.132 -2.688 54.601 1.00 97.62 86 SER A O 1
ATOM 692 N N . GLU A 1 87 ? -29.838 -3.908 56.457 1.00 98.12 87 GLU A N 1
ATOM 693 C CA . GLU A 1 87 ? -28.401 -4.162 56.230 1.00 98.12 87 GLU A CA 1
ATOM 694 C C . GLU A 1 87 ? -28.135 -4.920 54.910 1.00 98.12 87 GLU A C 1
ATOM 696 O O . GLU A 1 87 ? -27.139 -4.672 54.228 1.00 98.12 87 GLU A O 1
ATOM 701 N N . ILE A 1 88 ? -29.025 -5.843 54.524 1.00 97.50 88 ILE A N 1
ATOM 702 C CA . ILE A 1 88 ? -28.973 -6.538 53.227 1.00 97.50 88 ILE A CA 1
ATOM 703 C C . ILE A 1 88 ? -29.295 -5.570 52.080 1.00 97.50 88 ILE A C 1
ATOM 705 O O . ILE A 1 88 ? -28.605 -5.589 51.064 1.00 97.50 88 ILE A O 1
ATOM 709 N 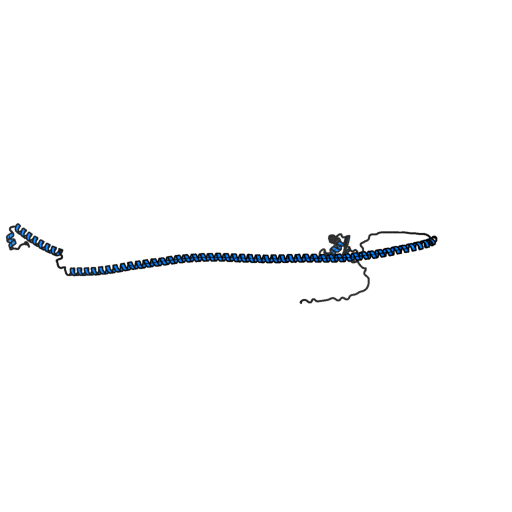N . SER A 1 89 ? -30.298 -4.704 52.242 1.00 97.81 89 SER A N 1
ATOM 710 C CA . SER A 1 89 ? -30.676 -3.694 51.245 1.00 97.81 89 SER A CA 1
ATOM 711 C C . SER A 1 89 ? -29.533 -2.710 50.963 1.00 97.81 89 SER A C 1
ATOM 713 O O . SER A 1 89 ? -29.184 -2.483 49.804 1.00 97.81 89 SER A O 1
ATOM 715 N N . GLU A 1 90 ? -28.872 -2.208 52.011 1.00 97.81 90 GLU A N 1
ATOM 716 C CA . GLU A 1 90 ? -27.687 -1.346 51.901 1.00 97.81 90 GLU A CA 1
ATOM 717 C C . GLU A 1 90 ? -26.538 -2.046 51.159 1.00 97.81 90 GLU A C 1
ATOM 719 O O . GLU A 1 90 ? -25.951 -1.479 50.237 1.00 97.81 90 GLU A O 1
ATOM 724 N N . LYS A 1 91 ? -26.244 -3.310 51.497 1.00 97.88 91 LYS A N 1
ATOM 725 C CA . LYS A 1 91 ? -25.204 -4.096 50.810 1.00 97.88 91 LYS A CA 1
ATOM 726 C C . LYS A 1 91 ? -25.537 -4.352 49.342 1.00 97.88 91 LYS A C 1
ATOM 728 O O . LYS A 1 91 ? -24.649 -4.240 48.502 1.00 97.88 91 LYS A O 1
ATOM 733 N N . ASN A 1 92 ? -26.795 -4.646 49.021 1.00 97.44 92 ASN A N 1
ATOM 734 C CA . ASN A 1 92 ? -27.238 -4.827 47.639 1.00 97.44 92 ASN A CA 1
ATOM 735 C C . ASN A 1 92 ? -27.106 -3.528 46.828 1.00 97.44 92 ASN A C 1
ATOM 737 O O . ASN A 1 92 ? -26.665 -3.576 45.683 1.00 97.44 92 ASN A O 1
ATOM 741 N N . ALA A 1 93 ? -27.407 -2.367 47.421 1.00 98.00 93 ALA A N 1
ATOM 742 C CA . ALA A 1 93 ? -27.195 -1.073 46.772 1.00 98.00 93 ALA A CA 1
ATOM 743 C C . ALA A 1 93 ? -25.707 -0.818 46.455 1.00 98.00 93 ALA A C 1
ATOM 745 O O . ALA A 1 93 ? -25.384 -0.373 45.356 1.00 98.00 93 ALA A O 1
ATOM 746 N N . VAL A 1 94 ? -24.797 -1.162 47.376 1.00 98.06 94 VAL A N 1
ATOM 747 C CA . VAL A 1 94 ? -23.341 -1.063 47.151 1.00 98.06 94 VAL A CA 1
ATOM 748 C C . VAL A 1 94 ? -22.863 -2.033 46.062 1.00 98.06 94 VAL A C 1
ATOM 750 O O . VAL A 1 94 ? -22.079 -1.639 45.202 1.00 98.06 94 VAL A O 1
ATOM 753 N N . ILE A 1 95 ? -23.347 -3.281 46.056 1.00 97.81 95 ILE A N 1
ATOM 754 C CA . ILE A 1 95 ? -23.005 -4.271 45.017 1.00 97.81 95 ILE A CA 1
ATOM 755 C C . ILE A 1 95 ? -23.453 -3.787 43.634 1.00 97.81 95 ILE A C 1
ATOM 757 O O . ILE A 1 95 ? -22.668 -3.855 42.691 1.00 97.81 95 ILE A O 1
ATOM 761 N N . ASN A 1 96 ? -24.672 -3.252 43.516 1.00 97.12 96 ASN A N 1
ATOM 762 C CA . ASN A 1 96 ? -25.174 -2.709 42.253 1.00 97.12 96 ASN A CA 1
ATOM 763 C C . ASN A 1 96 ? -24.329 -1.517 41.772 1.00 97.12 96 ASN A C 1
ATOM 765 O O . ASN A 1 96 ? -23.973 -1.472 40.601 1.00 97.12 96 ASN A O 1
ATOM 769 N N . GLY A 1 97 ? -23.908 -0.622 42.674 1.00 97.06 97 GLY A N 1
ATOM 770 C CA . GLY A 1 97 ? -22.998 0.476 42.323 1.00 97.06 97 GLY A CA 1
ATOM 771 C C . GLY A 1 97 ? -21.646 0.003 41.769 1.00 97.06 97 GLY A C 1
ATOM 772 O O . GLY A 1 97 ? -21.141 0.583 40.809 1.00 97.06 97 GLY A O 1
ATOM 773 N N . TYR A 1 98 ? -21.078 -1.081 42.312 1.00 97.81 98 TYR A N 1
ATOM 774 C CA . TYR A 1 98 ? -19.865 -1.688 41.748 1.00 97.81 98 TYR A CA 1
ATOM 775 C C . TYR A 1 98 ? -20.109 -2.373 40.396 1.00 97.81 98 TYR A C 1
ATOM 777 O O . TYR A 1 98 ? -19.219 -2.352 39.547 1.00 97.81 98 TYR A O 1
ATOM 785 N N . LEU A 1 99 ? -21.285 -2.969 40.173 1.00 97.50 99 LEU A N 1
ATOM 786 C CA . LEU A 1 99 ? -21.649 -3.543 38.873 1.00 97.50 99 LEU A CA 1
ATOM 787 C C . LEU A 1 99 ? -21.762 -2.449 37.801 1.00 97.50 99 LEU A C 1
ATOM 789 O O . LEU A 1 99 ? -21.127 -2.579 36.757 1.00 97.50 99 LEU A O 1
ATOM 793 N N . ASP A 1 100 ? -22.458 -1.346 38.094 1.00 96.62 100 ASP A N 1
ATOM 794 C CA . ASP A 1 100 ? -22.555 -0.182 37.203 1.00 96.62 100 ASP A CA 1
ATOM 795 C C . ASP A 1 100 ? -21.157 0.385 36.869 1.00 96.62 100 ASP A C 1
ATOM 797 O O . ASP A 1 100 ? -20.838 0.666 35.708 1.00 96.62 100 ASP A O 1
ATOM 801 N N . GLU A 1 101 ? -20.269 0.509 37.866 1.00 97.50 101 GLU A N 1
ATOM 802 C CA . GLU A 1 101 ? -18.886 0.951 37.642 1.00 97.50 101 GLU A CA 1
ATOM 803 C C . GLU A 1 101 ? -18.116 -0.031 36.739 1.00 97.50 101 GLU A C 1
ATOM 805 O O . GLU A 1 101 ? -17.471 0.394 35.777 1.00 97.50 101 GLU A O 1
ATOM 810 N N . MET A 1 102 ? -18.232 -1.344 36.967 1.00 95.69 102 MET A N 1
ATOM 811 C CA . MET A 1 102 ? -17.614 -2.347 36.094 1.00 95.69 102 MET A CA 1
ATOM 812 C C . MET A 1 102 ? -18.153 -2.290 34.658 1.00 95.69 102 MET A C 1
ATOM 814 O O . MET A 1 102 ? -17.354 -2.344 33.722 1.00 95.69 102 MET A O 1
ATOM 818 N N . GLU A 1 103 ? -19.461 -2.114 34.455 1.00 96.81 103 GLU A N 1
ATOM 819 C CA . GLU A 1 103 ? -20.050 -1.973 33.117 1.00 96.81 103 GLU A CA 1
ATOM 820 C C . GLU A 1 103 ? -19.538 -0.723 32.387 1.00 96.81 103 GLU A C 1
ATOM 822 O O . GLU A 1 103 ? -19.142 -0.807 31.217 1.00 96.81 103 GLU A O 1
ATOM 827 N N . THR A 1 104 ? -19.465 0.428 33.067 1.00 96.44 104 THR A N 1
ATOM 828 C CA . THR A 1 104 ? -18.911 1.657 32.466 1.00 96.44 104 THR A CA 1
ATOM 829 C C . THR A 1 104 ? -17.428 1.510 32.116 1.00 96.44 104 THR A C 1
ATOM 831 O O . THR A 1 104 ? -17.008 1.925 31.029 1.00 96.44 104 THR A O 1
ATOM 834 N N . LEU A 1 105 ? -16.633 0.858 32.972 1.00 95.31 105 LEU A N 1
ATOM 835 C CA . LEU A 1 105 ? -15.228 0.560 32.698 1.00 95.31 105 LEU A CA 1
ATOM 836 C C . LEU A 1 105 ? -15.077 -0.379 31.494 1.00 95.31 105 LEU A C 1
ATOM 838 O O . LEU A 1 105 ? -14.275 -0.075 30.605 1.00 95.31 105 LEU A O 1
ATOM 842 N N . THR A 1 106 ? -15.877 -1.447 31.407 1.00 95.88 106 THR A N 1
ATOM 843 C CA . THR A 1 106 ? -15.896 -2.384 30.270 1.00 95.88 106 THR A CA 1
ATOM 844 C C . THR A 1 106 ? -16.284 -1.689 28.963 1.00 95.88 106 THR A C 1
ATOM 846 O O . THR A 1 106 ? -15.602 -1.872 27.952 1.00 95.88 106 THR A O 1
ATOM 849 N N . CYS A 1 107 ? -17.299 -0.820 28.976 1.00 93.19 107 CYS A N 1
ATOM 850 C CA . CYS A 1 107 ? -17.653 0.008 27.819 1.00 93.19 107 CYS A CA 1
ATOM 851 C C . CYS A 1 107 ? -16.510 0.960 27.420 1.00 93.19 107 CYS A C 1
ATOM 853 O O . CYS A 1 107 ? -16.200 1.113 26.238 1.00 93.19 107 CYS A O 1
ATOM 855 N N . SER A 1 108 ? -15.830 1.575 28.394 1.00 92.62 108 SER A N 1
ATOM 856 C CA . SER A 1 108 ? -14.685 2.452 28.113 1.00 92.62 108 SER A CA 1
ATOM 857 C C . SER A 1 108 ? -13.496 1.693 27.507 1.00 92.62 108 SER A C 1
ATOM 859 O O . SER A 1 108 ? -12.762 2.246 26.686 1.00 92.62 108 SER A O 1
ATOM 861 N N . ALA A 1 109 ? -13.298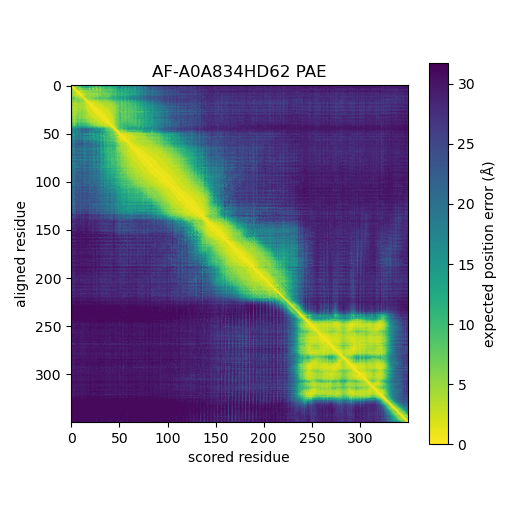 0.430 27.902 1.00 91.81 109 ALA A N 1
ATOM 862 C CA . ALA A 1 109 ? -12.240 -0.432 27.394 1.00 91.81 109 ALA A CA 1
ATOM 863 C C . ALA A 1 109 ? -12.520 -0.858 25.947 1.00 91.81 109 ALA A C 1
ATOM 865 O O . ALA A 1 109 ? -11.649 -0.691 25.094 1.00 91.81 109 ALA A O 1
ATOM 866 N N . SER A 1 110 ? -13.744 -1.298 25.636 1.00 93.19 110 SER A N 1
ATOM 867 C CA . SER A 1 110 ? -14.122 -1.688 24.270 1.00 93.19 110 SER A CA 1
ATOM 868 C C . SER A 1 110 ? -14.019 -0.521 23.277 1.00 93.19 110 SER A C 1
ATOM 870 O O . SER A 1 110 ? -13.552 -0.704 22.151 1.00 93.19 110 SER A O 1
ATOM 872 N N . LEU A 1 111 ? -14.345 0.705 23.706 1.00 92.62 111 LEU A N 1
ATOM 873 C CA . LEU A 1 111 ? -14.169 1.916 22.899 1.00 92.62 111 LEU A CA 1
ATOM 874 C C . LEU A 1 111 ? -12.684 2.247 22.654 1.00 92.62 111 LEU A C 1
ATOM 876 O O . LEU A 1 111 ? -12.310 2.620 21.540 1.00 92.62 111 LEU A O 1
ATOM 880 N N . LYS A 1 112 ? -11.814 2.060 23.658 1.00 90.06 112 LYS A N 1
ATOM 881 C CA . LYS A 1 112 ? -10.353 2.203 23.496 1.00 90.06 112 LYS A CA 1
ATOM 882 C C . LYS A 1 112 ? -9.781 1.147 22.546 1.00 90.06 112 LYS A C 1
ATOM 884 O O . LYS A 1 112 ? -8.964 1.493 21.699 1.00 90.06 112 LYS A O 1
ATOM 889 N N . GLU A 1 113 ? -10.230 -0.105 22.631 1.00 92.38 113 GLU A N 1
ATOM 890 C CA . GLU A 1 113 ? -9.831 -1.165 21.694 1.00 92.38 113 GLU A CA 1
ATOM 891 C C . GLU A 1 113 ? -10.273 -0.878 20.255 1.00 92.38 113 GLU A C 1
ATOM 893 O O . GLU A 1 113 ? -9.503 -1.099 19.319 1.00 92.38 113 GLU A O 1
ATOM 898 N N . ALA A 1 114 ? -11.492 -0.365 20.060 1.00 92.94 114 ALA A N 1
ATOM 899 C CA . ALA A 1 114 ? -11.970 0.050 18.745 1.00 92.94 114 ALA A CA 1
ATOM 900 C C . ALA A 1 114 ? -11.089 1.168 18.160 1.00 92.94 114 ALA A C 1
ATOM 902 O O . ALA A 1 114 ? -10.647 1.066 17.015 1.00 92.94 114 ALA A O 1
ATOM 903 N N . ARG A 1 115 ? -10.752 2.186 18.968 1.00 92.31 115 ARG A N 1
ATOM 904 C CA . ARG A 1 115 ? -9.875 3.285 18.538 1.00 92.31 115 ARG A CA 1
ATOM 905 C C . ARG A 1 115 ? -8.431 2.836 18.280 1.00 92.31 115 ARG A C 1
ATOM 907 O O . ARG A 1 115 ? -7.794 3.366 17.375 1.00 92.31 115 ARG A O 1
ATOM 914 N N . LEU A 1 116 ? -7.914 1.852 19.021 1.00 89.25 116 LEU A N 1
ATOM 915 C CA . LEU A 1 116 ? -6.601 1.252 18.747 1.00 89.25 116 LEU A CA 1
ATOM 916 C C . LEU A 1 116 ? -6.572 0.564 17.375 1.00 89.25 116 LEU A C 1
ATOM 918 O O . LEU A 1 116 ? -5.672 0.842 16.588 1.00 89.25 116 LEU A O 1
ATOM 922 N N . LYS A 1 117 ? -7.586 -0.251 17.049 1.00 94.81 117 LYS A N 1
ATOM 923 C CA . LYS A 1 117 ? -7.700 -0.928 15.740 1.00 94.81 117 LYS A CA 1
ATOM 924 C C . LYS A 1 117 ? -7.784 0.063 14.571 1.00 94.81 117 LYS A C 1
ATOM 926 O O . LYS A 1 117 ? -7.236 -0.191 13.501 1.00 94.81 117 LYS A O 1
ATOM 931 N N . GLU A 1 118 ? -8.444 1.201 14.776 1.00 94.19 118 GLU A N 1
ATOM 932 C CA . GLU A 1 118 ? -8.511 2.292 13.797 1.00 94.19 118 GLU A CA 1
ATOM 933 C C . GLU A 1 118 ? -7.128 2.927 13.555 1.00 94.19 118 GLU A C 1
ATOM 935 O O . GLU A 1 118 ? -6.695 3.047 12.409 1.00 94.19 118 GLU A O 1
ATOM 940 N N . ILE A 1 119 ? -6.381 3.232 14.623 1.00 90.19 119 ILE A N 1
ATOM 941 C CA . ILE A 1 119 ? -5.013 3.775 14.541 1.00 90.19 119 ILE A CA 1
ATOM 942 C C . ILE A 1 119 ? -4.045 2.769 13.891 1.00 90.19 119 ILE A C 1
ATOM 944 O O . ILE A 1 119 ? -3.193 3.154 13.088 1.00 90.19 119 ILE A O 1
ATOM 948 N N . GLU A 1 120 ? -4.169 1.472 14.189 1.00 92.75 120 GLU A N 1
ATOM 949 C CA . GLU A 1 120 ? -3.379 0.418 13.536 1.00 92.75 120 GLU A CA 1
ATOM 950 C C . GLU A 1 120 ? -3.634 0.363 12.021 1.00 92.75 120 GLU A C 1
ATOM 952 O O . GLU A 1 120 ? -2.690 0.195 11.240 1.00 92.75 120 GLU A O 1
ATOM 957 N N . LEU A 1 121 ? -4.885 0.567 11.592 1.00 95.19 121 LEU A N 1
ATOM 958 C CA . LEU A 1 121 ? -5.266 0.628 10.182 1.00 95.19 121 LEU A CA 1
ATOM 959 C C . LEU A 1 121 ? -4.707 1.882 9.485 1.00 95.19 121 LEU A C 1
ATOM 961 O O . LEU A 1 121 ? -4.105 1.757 8.416 1.00 95.19 121 LEU A O 1
ATOM 965 N N . GLU A 1 122 ? -4.837 3.069 10.089 1.00 94.38 122 GLU A N 1
ATOM 966 C CA . GLU A 1 122 ? -4.232 4.321 9.591 1.00 94.38 122 GLU A CA 1
ATOM 967 C C . GLU A 1 122 ? -2.705 4.184 9.428 1.00 94.38 122 GLU A C 1
ATOM 969 O O . GLU A 1 122 ? -2.112 4.603 8.425 1.00 94.38 122 GLU A O 1
ATOM 974 N N . LEU A 1 123 ? -2.052 3.535 10.395 1.00 91.56 123 LEU A N 1
ATOM 975 C CA . LEU A 1 123 ? -0.611 3.306 10.401 1.00 91.56 123 LEU A CA 1
ATOM 976 C C . LEU A 1 123 ? -0.186 2.278 9.336 1.00 91.56 123 LEU A C 1
ATOM 978 O O . LEU A 1 123 ? 0.852 2.455 8.691 1.00 91.56 123 LEU A O 1
ATOM 982 N N . ALA A 1 124 ? -0.994 1.245 9.081 1.00 93.19 124 ALA A N 1
ATOM 983 C CA . ALA A 1 124 ? -0.783 0.305 7.979 1.00 93.19 124 ALA A CA 1
ATOM 984 C C . ALA A 1 124 ? -0.924 0.981 6.598 1.00 93.19 124 ALA A C 1
ATOM 986 O O . ALA A 1 124 ? -0.062 0.798 5.734 1.00 93.19 124 ALA A O 1
ATOM 987 N N . GLN A 1 125 ? -1.947 1.822 6.405 1.00 94.25 125 GLN A N 1
ATOM 988 C CA . GLN A 1 125 ? -2.138 2.616 5.179 1.00 94.25 125 GLN A CA 1
ATOM 989 C C . GLN A 1 125 ? -0.982 3.602 4.942 1.00 94.25 125 GLN A C 1
ATOM 991 O O . GLN A 1 125 ? -0.481 3.741 3.820 1.00 94.25 125 GLN A O 1
ATOM 996 N N . SER A 1 126 ? -0.505 4.246 6.010 1.00 90.88 126 SER A N 1
ATOM 997 C CA . SER A 1 126 ? 0.638 5.165 5.970 1.00 90.88 126 SER A CA 1
ATOM 998 C C . SER A 1 126 ? 1.937 4.441 5.593 1.00 90.88 126 SER A C 1
ATOM 1000 O O . SER A 1 126 ? 2.694 4.920 4.745 1.00 90.88 126 SER A O 1
ATOM 1002 N N . ARG A 1 127 ? 2.173 3.241 6.146 1.00 94.19 127 ARG A N 1
ATOM 1003 C CA . ARG A 1 127 ? 3.301 2.375 5.758 1.00 94.19 127 ARG A CA 1
ATOM 1004 C C . ARG A 1 127 ? 3.229 1.973 4.284 1.00 94.19 127 ARG A C 1
ATOM 1006 O O . ARG A 1 127 ? 4.234 2.107 3.592 1.00 94.19 127 ARG A O 1
ATOM 1013 N N . ALA A 1 128 ? 2.060 1.556 3.792 1.00 91.88 128 ALA A N 1
ATOM 1014 C CA . ALA A 1 128 ? 1.867 1.186 2.387 1.00 91.88 128 ALA A CA 1
ATOM 1015 C C . ALA A 1 128 ? 2.123 2.366 1.425 1.00 91.88 128 ALA A C 1
ATOM 1017 O O . ALA A 1 128 ? 2.789 2.209 0.396 1.00 91.88 128 ALA A O 1
ATOM 1018 N N . SER A 1 129 ? 1.674 3.570 1.796 1.00 92.56 129 SER A N 1
ATOM 1019 C CA . SER A 1 129 ? 1.976 4.808 1.065 1.00 92.56 129 SER A CA 1
ATOM 1020 C C . SER A 1 129 ? 3.480 5.102 1.040 1.00 92.56 129 SER A C 1
ATOM 1022 O O . SER A 1 129 ? 4.037 5.405 -0.014 1.00 92.56 129 SER A O 1
ATOM 1024 N N . CYS A 1 130 ? 4.170 4.941 2.174 1.00 86.94 130 CYS A N 1
ATOM 1025 C CA . CYS A 1 130 ? 5.616 5.139 2.271 1.00 86.94 130 CYS A CA 1
ATOM 1026 C C . CYS A 1 130 ? 6.406 4.127 1.417 1.00 86.94 130 CYS A C 1
ATOM 1028 O O . CYS A 1 130 ? 7.318 4.522 0.686 1.00 86.94 130 CYS A O 1
ATOM 1030 N N . THR A 1 131 ? 6.026 2.842 1.421 1.00 91.19 131 THR A N 1
ATOM 1031 C CA . THR A 1 131 ? 6.664 1.830 0.559 1.00 91.19 131 THR A CA 1
ATOM 1032 C C . THR A 1 131 ? 6.453 2.121 -0.923 1.00 91.19 131 THR A C 1
ATOM 1034 O O . THR A 1 131 ? 7.392 1.981 -1.705 1.00 91.19 131 THR A O 1
ATOM 1037 N N . ARG A 1 132 ? 5.262 2.598 -1.314 1.00 92.25 132 ARG A N 1
ATOM 1038 C CA . ARG A 1 132 ? 4.984 3.012 -2.694 1.00 92.25 132 ARG A CA 1
ATOM 1039 C C . ARG A 1 132 ? 5.851 4.205 -3.107 1.00 92.25 132 ARG A C 1
ATOM 1041 O O . ARG A 1 132 ? 6.508 4.141 -4.140 1.00 92.25 132 ARG A O 1
ATOM 1048 N N . LEU A 1 133 ? 5.912 5.259 -2.291 1.00 87.12 133 LEU A N 1
ATOM 1049 C CA . LEU A 1 133 ? 6.757 6.430 -2.567 1.00 87.12 133 LEU A CA 1
ATOM 1050 C C . LEU A 1 133 ? 8.247 6.056 -2.650 1.00 87.12 133 LEU A C 1
ATOM 1052 O O . LEU A 1 133 ? 8.973 6.588 -3.487 1.00 87.12 133 LEU A O 1
ATOM 1056 N N . SER A 1 134 ? 8.704 5.097 -1.839 1.00 86.81 134 SER A N 1
ATOM 1057 C CA . SER A 1 134 ? 10.068 4.558 -1.913 1.00 86.81 134 SER A CA 1
ATOM 1058 C C . SER A 1 134 ? 10.348 3.834 -3.243 1.00 86.81 134 SER A C 1
ATOM 1060 O O . SER A 1 134 ? 11.419 4.015 -3.825 1.00 86.81 134 SER A O 1
ATOM 1062 N N . GLN A 1 135 ? 9.377 3.077 -3.771 1.00 88.94 135 GLN A N 1
ATOM 1063 C CA . GLN A 1 135 ? 9.459 2.414 -5.083 1.00 88.94 135 GLN A CA 1
ATOM 1064 C C . GLN A 1 135 ? 9.396 3.401 -6.262 1.00 88.94 135 GLN A C 1
ATOM 1066 O O . GLN A 1 135 ? 10.108 3.234 -7.254 1.00 88.94 135 GLN A O 1
ATOM 1071 N N . GLU A 1 136 ? 8.579 4.451 -6.164 1.00 89.25 136 GLU A N 1
ATOM 1072 C CA . GLU A 1 136 ? 8.537 5.529 -7.161 1.00 89.25 136 GLU A CA 1
ATOM 1073 C C . GLU A 1 136 ? 9.870 6.302 -7.179 1.00 89.25 136 GLU A C 1
ATOM 1075 O O . GLU A 1 136 ? 10.422 6.576 -8.249 1.00 89.25 136 GLU A O 1
ATOM 1080 N N . LEU A 1 137 ? 10.459 6.564 -6.004 1.00 87.00 137 LEU A N 1
ATOM 1081 C CA . LEU A 1 137 ? 11.770 7.202 -5.873 1.00 87.00 137 LEU A CA 1
ATOM 1082 C C . LEU A 1 137 ? 12.908 6.335 -6.436 1.00 87.00 137 LEU A C 1
ATOM 1084 O O . LEU A 1 137 ? 13.776 6.863 -7.132 1.00 87.00 137 LEU A O 1
ATOM 1088 N N . SER A 1 138 ? 12.913 5.020 -6.186 1.00 83.69 138 SER A N 1
ATOM 1089 C CA . SER A 1 138 ? 13.931 4.117 -6.747 1.00 83.69 138 SER A CA 1
ATOM 1090 C C . SER A 1 138 ? 13.798 3.965 -8.267 1.00 83.69 138 SER A C 1
ATOM 1092 O O . SER A 1 138 ? 14.798 3.956 -8.984 1.00 83.69 138 SER A O 1
ATOM 1094 N N . SER A 1 139 ? 12.570 3.955 -8.789 1.00 81.62 139 SER A N 1
ATOM 1095 C CA . SER A 1 139 ? 12.307 3.965 -10.234 1.00 81.62 139 SER A CA 1
ATOM 1096 C C . SER A 1 139 ? 12.792 5.267 -10.891 1.00 81.62 139 SER A C 1
ATOM 1098 O O . SER A 1 139 ? 13.402 5.243 -11.961 1.00 81.62 139 SER A O 1
ATOM 1100 N N . SER A 1 140 ? 12.590 6.406 -10.221 1.00 84.75 140 SER A N 1
ATOM 1101 C CA . SER A 1 140 ? 13.062 7.723 -10.667 1.00 84.75 140 SER A CA 1
ATOM 1102 C C . SER A 1 140 ? 14.595 7.836 -10.671 1.00 84.75 140 SER A C 1
ATOM 1104 O O . SER A 1 140 ? 15.179 8.311 -11.649 1.00 84.75 140 SER A O 1
ATOM 1106 N N . THR A 1 141 ? 15.285 7.336 -9.638 1.00 80.88 141 THR A N 1
ATOM 1107 C CA . THR A 1 141 ? 16.760 7.340 -9.607 1.00 80.88 141 THR A CA 1
ATOM 1108 C C . THR A 1 141 ? 17.368 6.397 -10.649 1.00 80.88 141 THR A C 1
ATOM 1110 O O . THR A 1 141 ? 18.366 6.759 -11.279 1.00 80.88 141 THR A O 1
ATOM 1113 N N . MET A 1 142 ? 16.737 5.250 -10.925 1.00 80.31 142 MET A N 1
ATOM 1114 C CA . MET A 1 142 ? 17.115 4.365 -12.036 1.00 80.31 142 MET A CA 1
ATOM 1115 C C . MET A 1 142 ? 16.956 5.055 -13.401 1.00 80.31 142 MET A C 1
ATOM 1117 O O . MET A 1 142 ? 17.880 5.021 -14.217 1.00 80.31 142 MET A O 1
ATOM 1121 N N . LEU A 1 143 ? 15.837 5.754 -13.638 1.00 77.62 143 LEU A N 1
ATOM 1122 C CA . LEU A 1 143 ? 15.632 6.558 -14.851 1.00 77.62 143 LEU A CA 1
ATOM 1123 C C . LEU A 1 143 ? 16.697 7.655 -15.002 1.00 77.62 143 LEU A C 1
ATOM 1125 O O . LEU A 1 143 ? 17.274 7.801 -16.081 1.00 77.62 143 LEU A O 1
ATOM 1129 N N . ALA A 1 144 ? 17.016 8.388 -13.932 1.00 76.38 144 ALA A N 1
ATOM 1130 C CA . ALA A 1 144 ? 18.068 9.406 -13.947 1.00 76.38 144 ALA A CA 1
ATOM 1131 C C . ALA A 1 144 ? 19.454 8.816 -14.288 1.00 76.38 144 ALA A C 1
ATOM 1133 O O . ALA A 1 144 ? 20.210 9.410 -15.063 1.00 76.38 144 ALA A O 1
ATOM 1134 N N . GLY A 1 145 ? 19.767 7.621 -13.772 1.00 77.44 145 GLY A N 1
ATOM 1135 C CA . GLY A 1 145 ? 20.976 6.871 -14.120 1.00 77.44 145 GLY A CA 1
ATOM 1136 C C . GLY A 1 145 ? 21.040 6.497 -15.605 1.00 77.44 145 GLY A C 1
ATOM 1137 O O . GLY A 1 145 ? 22.061 6.734 -16.256 1.00 77.44 145 GLY A O 1
ATOM 1138 N N . LEU A 1 146 ? 19.936 5.992 -16.167 1.00 77.88 146 LEU A N 1
ATOM 1139 C CA . LEU A 1 146 ? 19.829 5.654 -17.592 1.00 77.88 146 LEU A CA 1
ATOM 1140 C C . LEU A 1 146 ? 19.973 6.889 -18.494 1.00 77.88 146 LEU A C 1
ATOM 1142 O O . LEU A 1 146 ? 20.740 6.850 -19.457 1.00 77.88 146 LEU A O 1
ATOM 1146 N N . TYR A 1 147 ? 19.315 8.007 -18.166 1.00 75.31 147 TYR A N 1
ATOM 1147 C CA . TYR A 1 147 ? 19.460 9.264 -18.911 1.00 75.31 147 TYR A CA 1
ATOM 1148 C C . TYR A 1 147 ? 20.900 9.791 -18.896 1.00 75.31 147 TYR A C 1
ATOM 1150 O O . TYR A 1 147 ? 21.395 10.250 -19.930 1.00 75.31 147 TYR A O 1
ATOM 1158 N N . LYS A 1 148 ? 21.602 9.687 -17.759 1.00 83.00 148 LYS A N 1
ATOM 1159 C CA . LYS A 1 148 ? 23.018 10.063 -17.658 1.00 83.00 148 LYS A CA 1
ATOM 1160 C C . LYS A 1 148 ? 23.901 9.167 -18.533 1.00 83.00 148 LYS A C 1
ATOM 1162 O O . LYS A 1 148 ? 24.654 9.681 -19.356 1.00 83.00 148 LYS A O 1
ATOM 1167 N N . ALA A 1 149 ? 23.750 7.845 -18.437 1.00 80.38 149 ALA A N 1
ATOM 1168 C CA . ALA A 1 149 ? 24.511 6.894 -19.251 1.00 80.38 149 ALA A CA 1
ATOM 1169 C C . ALA A 1 149 ? 24.264 7.074 -20.763 1.00 80.38 149 ALA A C 1
ATOM 1171 O O . ALA A 1 149 ? 25.199 6.990 -21.568 1.00 80.38 149 ALA A O 1
ATOM 1172 N N . LEU A 1 150 ? 23.019 7.375 -21.152 1.00 85.12 150 LEU A N 1
ATOM 1173 C CA . LEU A 1 150 ? 22.642 7.687 -22.528 1.00 85.12 150 LEU A CA 1
ATOM 1174 C C . LEU A 1 150 ? 23.327 8.975 -23.011 1.00 85.12 150 LEU A C 1
ATOM 1176 O O . LEU A 1 150 ? 23.954 8.968 -24.073 1.00 85.12 150 LEU A O 1
ATOM 1180 N N . LYS A 1 151 ? 23.281 10.053 -22.216 1.00 84.50 151 LYS A N 1
ATOM 1181 C CA . LYS A 1 151 ? 23.969 11.321 -22.509 1.00 84.50 151 LYS A CA 1
ATOM 1182 C C . LYS A 1 151 ? 25.480 11.120 -22.681 1.00 84.50 151 LYS A C 1
ATOM 1184 O O . LYS A 1 151 ? 26.033 11.527 -23.702 1.00 84.50 151 LYS A O 1
ATOM 1189 N N . ASP A 1 152 ? 26.123 10.404 -21.761 1.00 86.81 152 ASP A N 1
ATOM 1190 C CA . ASP A 1 152 ? 27.562 10.107 -21.809 1.00 86.81 152 ASP A CA 1
ATOM 1191 C C . ASP A 1 152 ? 27.943 9.238 -23.029 1.00 86.81 152 ASP A C 1
ATOM 1193 O O . ASP A 1 152 ? 29.068 9.301 -23.534 1.00 86.81 152 ASP A O 1
ATOM 1197 N N . SER A 1 153 ? 27.021 8.406 -23.528 1.00 78.62 153 SER A N 1
ATOM 1198 C CA . SER A 1 153 ? 27.183 7.637 -24.772 1.00 78.62 153 SER A CA 1
ATOM 1199 C C . SER A 1 153 ? 27.091 8.531 -26.019 1.00 78.62 153 SER A C 1
ATOM 1201 O O . SER A 1 153 ? 27.969 8.479 -26.889 1.00 78.62 153 SER A O 1
ATOM 1203 N N . TYR A 1 154 ? 26.090 9.418 -26.080 1.00 79.44 154 TYR A N 1
ATOM 1204 C CA . TYR A 1 154 ? 25.946 10.404 -27.158 1.00 79.44 154 TYR A CA 1
ATOM 1205 C C . TYR A 1 154 ? 27.147 11.354 -27.233 1.00 79.44 154 TYR A C 1
ATOM 1207 O O . TYR A 1 154 ? 27.704 11.549 -28.315 1.00 79.44 154 TYR A O 1
ATOM 1215 N N . GLU A 1 155 ? 27.607 11.897 -26.102 1.00 86.50 155 GLU A N 1
ATOM 1216 C CA . GLU A 1 155 ? 28.768 12.793 -26.065 1.00 86.50 155 GLU A CA 1
ATOM 1217 C C . GLU A 1 155 ? 30.059 12.100 -26.525 1.00 86.50 155 GLU A C 1
ATOM 1219 O O . GLU A 1 155 ? 30.843 12.693 -27.273 1.00 86.50 155 GLU A O 1
ATOM 1224 N N . ARG A 1 156 ? 30.271 10.828 -26.150 1.00 85.44 156 ARG A N 1
ATOM 1225 C CA . ARG A 1 156 ? 31.399 10.020 -26.649 1.00 85.44 156 ARG A CA 1
ATOM 1226 C C . ARG A 1 156 ? 31.335 9.827 -28.163 1.00 85.44 156 ARG A C 1
ATOM 1228 O O . ARG A 1 156 ? 32.335 10.070 -28.839 1.00 85.44 156 ARG A O 1
ATOM 1235 N N . ARG A 1 157 ? 30.168 9.470 -28.714 1.00 81.75 157 ARG A N 1
ATOM 1236 C CA . ARG A 1 157 ? 29.972 9.315 -30.168 1.00 81.75 157 ARG A CA 1
ATOM 1237 C C . ARG A 1 157 ? 30.212 10.627 -30.923 1.00 81.75 157 ARG A C 1
ATOM 1239 O O . ARG A 1 157 ? 30.828 10.625 -31.986 1.00 81.75 157 ARG A O 1
ATOM 1246 N N . LEU A 1 158 ? 29.785 11.754 -30.352 1.00 79.88 158 LEU A N 1
ATOM 1247 C CA . LEU A 1 158 ? 29.932 13.083 -30.949 1.00 79.88 158 LEU A CA 1
ATOM 1248 C C . LEU A 1 158 ? 31.387 13.591 -30.892 1.00 79.88 158 LEU A C 1
ATOM 1250 O O . LEU A 1 158 ? 31.853 14.220 -31.843 1.00 79.88 158 LEU A O 1
ATOM 1254 N N . LYS A 1 159 ? 32.140 13.261 -29.831 1.00 85.19 159 LYS A N 1
ATOM 1255 C CA . LYS A 1 159 ? 33.603 13.453 -29.766 1.00 85.19 159 LYS A CA 1
ATOM 1256 C C . LYS A 1 159 ? 34.331 12.584 -30.797 1.00 85.19 159 LYS A C 1
ATOM 1258 O O . LYS A 1 159 ? 35.143 13.113 -31.552 1.00 85.19 159 LYS A O 1
ATOM 1263 N N . TRP A 1 160 ? 33.999 11.293 -30.884 1.00 85.50 160 TRP A N 1
ATOM 1264 C CA . TRP A 1 160 ? 34.592 10.368 -31.858 1.00 85.50 160 TRP A CA 1
ATOM 1265 C C . TRP A 1 160 ? 34.370 10.837 -33.302 1.00 85.50 160 TRP A C 1
ATOM 1267 O O . TRP A 1 160 ? 35.333 10.961 -34.052 1.00 85.50 160 TRP A O 1
ATOM 1277 N N . GLY A 1 161 ? 33.140 11.219 -33.667 1.00 80.50 161 GLY A N 1
ATOM 1278 C CA . GLY A 1 161 ? 32.831 11.735 -35.005 1.00 80.50 161 GLY A CA 1
ATOM 1279 C C . GLY A 1 161 ? 33.587 13.023 -35.364 1.00 80.50 161 GLY A C 1
ATOM 1280 O O . GLY A 1 161 ? 33.983 13.201 -36.514 1.00 80.50 161 GLY A O 1
ATOM 1281 N N . LYS A 1 162 ? 33.851 13.905 -34.387 1.00 81.38 162 LYS A N 1
ATOM 1282 C CA . LYS A 1 162 ? 34.699 15.095 -34.587 1.00 81.38 162 LYS A CA 1
ATOM 1283 C C . LYS A 1 162 ? 36.171 14.729 -34.811 1.00 81.38 162 LYS A C 1
ATOM 1285 O O . LYS A 1 162 ? 36.797 15.334 -35.676 1.00 81.38 162 LYS A O 1
ATOM 1290 N N . SER A 1 163 ? 36.716 13.751 -34.085 1.00 80.00 163 SER A N 1
ATOM 1291 C CA . SER A 1 163 ? 38.081 13.259 -34.333 1.00 80.00 163 SER A CA 1
ATOM 1292 C C . SER A 1 163 ? 38.200 12.540 -35.678 1.00 80.00 163 SER A C 1
ATOM 1294 O O . SER A 1 163 ? 39.130 12.823 -36.423 1.00 80.00 163 SER A O 1
ATOM 1296 N N . ALA A 1 164 ? 37.237 11.682 -36.030 1.00 81.94 164 ALA A N 1
ATOM 1297 C CA . ALA A 1 164 ? 37.225 10.956 -37.300 1.00 81.94 164 ALA A CA 1
ATOM 1298 C C . ALA A 1 164 ? 37.178 11.903 -38.514 1.00 81.94 164 ALA A C 1
ATOM 1300 O O . ALA A 1 164 ? 37.935 11.714 -39.463 1.00 81.94 164 ALA A O 1
ATOM 1301 N N . ARG A 1 165 ? 36.364 12.973 -38.461 1.00 74.00 165 ARG A N 1
ATOM 1302 C CA . ARG A 1 165 ? 36.372 14.023 -39.498 1.00 74.00 165 ARG A CA 1
ATOM 1303 C C . ARG A 1 165 ? 37.727 14.716 -39.607 1.00 74.00 165 ARG A C 1
ATOM 1305 O O . ARG A 1 165 ? 38.251 14.806 -40.708 1.00 74.00 165 ARG A O 1
ATOM 1312 N N . LYS A 1 166 ? 38.327 15.128 -38.483 1.00 82.62 166 LYS A N 1
ATOM 1313 C CA . LYS A 1 166 ? 39.662 15.752 -38.489 1.00 82.62 166 LYS A CA 1
ATOM 1314 C C . LYS A 1 166 ? 40.743 14.836 -39.063 1.00 82.62 166 LYS A C 1
ATOM 1316 O O . LYS A 1 166 ? 41.654 15.331 -39.715 1.00 82.62 166 LYS A O 1
ATOM 1321 N N . GLU A 1 167 ? 40.676 13.529 -38.817 1.00 83.25 167 GLU A N 1
ATOM 1322 C CA . GLU A 1 167 ? 41.662 12.595 -39.371 1.00 83.25 167 GLU A CA 1
ATOM 1323 C C . GLU A 1 167 ? 41.463 12.399 -40.879 1.00 83.25 167 GLU A C 1
ATOM 1325 O O . GLU A 1 167 ? 42.423 12.520 -41.636 1.00 83.25 167 GLU A O 1
ATOM 1330 N N . SER A 1 168 ? 40.213 12.248 -41.329 1.00 77.31 168 SER A N 1
ATOM 1331 C CA . SER A 1 168 ? 39.863 12.207 -42.756 1.00 77.31 168 SER A CA 1
ATOM 1332 C C . SER A 1 168 ? 40.252 13.498 -43.497 1.00 77.31 168 SER A C 1
ATOM 1334 O O . SER A 1 168 ? 40.769 13.439 -44.610 1.00 77.31 168 SER A O 1
ATOM 1336 N N . GLU A 1 169 ? 40.091 14.669 -42.872 1.00 83.06 169 GLU A N 1
ATOM 1337 C CA . GLU A 1 169 ? 40.530 15.962 -43.416 1.00 83.06 169 GLU A CA 1
ATOM 1338 C C . GLU A 1 169 ? 42.059 16.033 -43.585 1.00 83.06 169 GLU A C 1
ATOM 1340 O O . GLU A 1 169 ? 42.536 16.494 -44.626 1.00 83.06 169 GLU A O 1
ATOM 1345 N N . LYS A 1 170 ? 42.843 15.538 -42.612 1.00 88.00 170 LYS A N 1
ATOM 1346 C CA . LYS A 1 170 ? 44.313 15.439 -42.737 1.00 88.00 170 LYS A CA 1
ATOM 1347 C C . LYS A 1 170 ? 44.728 14.464 -43.833 1.00 88.00 170 LYS A C 1
ATOM 1349 O O . LYS A 1 170 ? 45.673 14.740 -44.567 1.00 88.00 170 LYS A O 1
ATOM 1354 N N . GLU A 1 171 ? 44.064 13.317 -43.928 1.00 84.88 171 GLU A N 1
ATOM 1355 C CA . GLU A 1 171 ? 44.365 12.292 -44.927 1.00 84.88 171 GLU A CA 1
ATOM 1356 C C . GLU A 1 171 ? 44.064 12.802 -46.342 1.00 84.88 171 GLU A C 1
ATOM 1358 O O . GLU A 1 171 ? 44.924 12.737 -47.221 1.00 84.88 171 GLU A O 1
ATOM 1363 N N . ALA A 1 172 ? 42.916 13.458 -46.532 1.00 81.31 172 ALA A N 1
ATOM 1364 C CA . ALA A 1 172 ? 42.585 14.158 -47.768 1.00 81.31 172 ALA A CA 1
ATOM 1365 C C . ALA A 1 172 ? 43.580 15.289 -48.096 1.00 81.31 172 ALA A C 1
ATOM 1367 O O . ALA A 1 172 ? 43.895 15.504 -49.266 1.00 81.31 172 ALA A O 1
ATOM 1368 N N . ALA A 1 173 ? 44.102 16.008 -47.094 1.00 88.50 173 ALA A N 1
ATOM 1369 C CA . ALA A 1 173 ? 45.140 17.020 -47.300 1.00 88.50 173 ALA A CA 1
ATOM 1370 C C . ALA A 1 173 ? 46.476 16.401 -47.754 1.00 88.50 173 ALA A C 1
ATOM 1372 O O . ALA A 1 173 ? 47.061 16.882 -48.723 1.00 88.50 173 ALA A O 1
ATOM 1373 N N . ARG A 1 174 ? 46.916 15.296 -47.131 1.00 90.56 174 ARG A N 1
ATOM 1374 C CA . ARG A 1 174 ? 48.113 14.537 -47.545 1.00 90.56 174 ARG A CA 1
ATOM 1375 C C . ARG A 1 174 ? 47.990 14.014 -48.976 1.00 90.56 174 ARG A C 1
ATOM 1377 O O . ARG A 1 174 ? 48.917 14.172 -49.763 1.00 90.56 174 ARG A O 1
ATOM 1384 N N . LEU A 1 175 ? 46.838 13.441 -49.334 1.00 90.06 175 LEU A N 1
ATOM 1385 C CA . LEU A 1 175 ? 46.574 12.960 -50.693 1.00 90.06 175 LEU A CA 1
ATOM 1386 C C . LEU A 1 175 ? 46.614 14.100 -51.722 1.00 90.06 175 LEU A C 1
ATOM 1388 O O . LEU A 1 175 ? 47.227 13.945 -52.774 1.00 90.06 175 LEU A O 1
ATOM 1392 N N . LYS A 1 176 ? 46.036 15.269 -51.405 1.00 89.81 176 LYS A N 1
ATOM 1393 C CA . LYS A 1 176 ? 46.127 16.467 -52.261 1.00 89.81 176 LYS A CA 1
ATOM 1394 C C . LYS A 1 176 ? 47.563 16.967 -52.427 1.00 89.81 176 LYS A C 1
ATOM 1396 O O . LYS A 1 176 ? 47.931 17.380 -53.522 1.00 89.81 176 LYS A O 1
ATOM 1401 N N . GLU A 1 177 ? 48.370 16.939 -51.367 1.00 93.00 177 GLU A N 1
ATOM 1402 C CA . GLU A 1 177 ? 49.777 17.346 -51.428 1.00 93.00 177 GLU A CA 1
ATOM 1403 C C . GLU A 1 177 ? 50.615 16.381 -52.281 1.00 93.00 177 GLU A C 1
ATOM 1405 O O . GLU A 1 177 ? 51.405 16.828 -53.113 1.00 93.00 177 GLU A O 1
ATOM 1410 N N . ASN A 1 178 ? 50.403 15.070 -52.132 1.00 93.00 178 ASN A N 1
ATOM 1411 C CA . ASN A 1 178 ? 51.063 14.050 -52.949 1.00 93.00 178 ASN A CA 1
ATOM 1412 C C . ASN A 1 178 ? 50.685 14.194 -54.431 1.00 93.00 178 ASN A C 1
ATOM 1414 O O . ASN A 1 178 ? 51.573 14.292 -55.274 1.00 93.00 178 ASN A O 1
ATOM 1418 N N . LEU A 1 179 ? 49.390 14.324 -54.738 1.00 92.75 179 LEU A N 1
ATOM 1419 C CA . LEU A 1 179 ? 48.902 14.529 -56.106 1.00 92.75 179 LEU A CA 1
ATOM 1420 C C . LEU A 1 179 ? 49.464 15.818 -56.736 1.00 92.75 179 LEU A C 1
ATOM 1422 O O . LEU A 1 179 ? 49.794 15.843 -57.920 1.00 92.75 179 LEU A O 1
ATOM 1426 N N . LYS A 1 180 ? 49.620 16.890 -55.944 1.00 92.56 180 LYS A N 1
ATOM 1427 C CA . LYS A 1 180 ? 50.260 18.135 -56.397 1.00 92.56 180 LYS A CA 1
ATOM 1428 C C . LYS A 1 180 ? 51.730 17.913 -56.762 1.00 92.56 180 LYS A C 1
ATOM 1430 O O . LYS A 1 180 ? 52.153 18.383 -57.812 1.00 92.56 180 LYS A O 1
ATOM 1435 N N . LYS A 1 181 ? 52.485 17.176 -55.939 1.00 92.75 181 LYS A N 1
ATOM 1436 C CA . LYS A 1 181 ? 53.895 16.835 -56.204 1.00 92.75 181 LYS A CA 1
ATOM 1437 C C . LYS A 1 181 ? 54.053 15.963 -57.451 1.00 92.75 181 LYS A C 1
ATOM 1439 O O . LYS A 1 181 ? 54.956 16.207 -58.244 1.00 92.75 181 LYS A O 1
ATOM 1444 N N . GLU A 1 182 ? 53.167 14.987 -57.649 1.00 92.44 182 GLU A N 1
ATOM 1445 C CA . GLU A 1 182 ? 53.137 14.162 -58.865 1.00 92.44 182 GLU A CA 1
ATOM 1446 C C . GLU A 1 182 ? 52.854 15.008 -60.113 1.00 92.44 182 GLU A C 1
ATOM 1448 O O . GLU A 1 182 ? 53.579 14.902 -61.102 1.00 92.44 182 GLU A O 1
ATOM 1453 N N . TYR A 1 183 ? 51.867 15.908 -60.052 1.00 89.50 183 TYR A N 1
ATOM 1454 C CA . TYR A 1 183 ? 51.558 16.824 -61.151 1.00 89.50 183 TYR A CA 1
ATOM 1455 C C . TYR A 1 183 ? 52.720 17.781 -61.465 1.00 89.50 183 TYR A C 1
ATOM 1457 O O . TYR A 1 183 ? 53.070 17.959 -62.628 1.00 89.50 183 TYR A O 1
ATOM 1465 N N . GLU A 1 184 ? 53.357 18.367 -60.448 1.00 91.50 184 GLU A N 1
ATOM 1466 C CA . GLU A 1 184 ? 54.527 19.243 -60.617 1.00 91.50 184 GLU A CA 1
ATOM 1467 C C . GLU A 1 184 ? 55.714 18.502 -61.250 1.00 91.50 184 GLU A C 1
ATOM 1469 O O . GLU A 1 184 ? 56.342 19.022 -62.173 1.00 91.50 184 GLU A O 1
ATOM 1474 N N . ALA A 1 185 ? 55.973 17.260 -60.829 1.00 90.81 185 ALA A N 1
ATOM 1475 C CA . ALA A 1 185 ? 56.995 16.415 -61.440 1.00 90.81 185 ALA A CA 1
ATOM 1476 C C . ALA A 1 185 ? 56.675 16.086 -62.910 1.00 90.81 185 ALA A C 1
ATOM 1478 O O . ALA A 1 185 ? 57.574 16.085 -63.751 1.00 90.81 185 ALA A O 1
ATOM 1479 N N . GLU A 1 186 ? 55.408 15.833 -63.244 1.00 90.12 186 GLU A N 1
ATOM 1480 C CA . GLU A 1 186 ? 54.992 15.552 -64.621 1.00 90.12 186 GLU A CA 1
ATOM 1481 C C . GLU A 1 186 ? 55.057 16.801 -65.516 1.00 90.12 186 GLU A C 1
ATOM 1483 O O . GLU A 1 186 ? 55.440 16.708 -66.683 1.00 90.12 186 GLU A O 1
ATOM 1488 N N . VAL A 1 187 ? 54.764 17.990 -64.980 1.00 90.62 187 VAL A N 1
ATOM 1489 C CA . VAL A 1 187 ? 54.955 19.266 -65.691 1.00 90.62 187 VAL A CA 1
ATOM 1490 C C . VAL A 1 187 ? 56.431 19.491 -66.032 1.00 90.62 187 VAL A C 1
ATOM 1492 O O . VAL A 1 187 ? 56.733 19.862 -67.169 1.00 90.62 187 VAL A O 1
ATOM 1495 N N . GLU A 1 188 ? 57.355 19.213 -65.108 1.00 89.81 1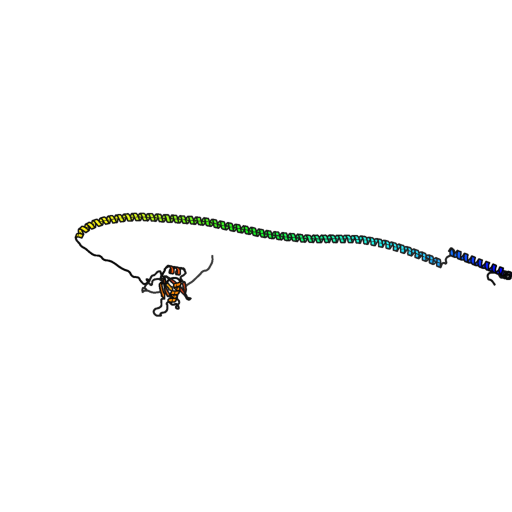88 GLU A N 1
ATOM 1496 C CA . GLU A 1 188 ? 58.790 19.393 -65.362 1.00 89.81 188 GLU A CA 1
ATOM 1497 C C . GLU A 1 188 ? 59.327 18.367 -66.382 1.00 89.81 188 GLU A C 1
ATOM 1499 O O . GLU A 1 188 ? 60.008 18.754 -67.332 1.00 89.81 188 GLU A O 1
ATOM 1504 N N . LYS A 1 189 ? 58.909 17.090 -66.316 1.00 86.81 189 LYS A N 1
ATOM 1505 C CA . LYS A 1 189 ? 59.202 16.102 -67.383 1.00 86.81 189 LYS A CA 1
ATOM 1506 C C . LYS A 1 189 ? 58.711 16.573 -68.756 1.00 86.81 189 LYS A C 1
ATOM 1508 O O . LYS A 1 189 ? 59.409 16.423 -69.758 1.00 86.81 189 LYS A O 1
ATOM 1513 N N . ASN A 1 190 ? 57.509 17.149 -68.822 1.00 80.69 190 ASN A N 1
ATOM 1514 C CA . ASN A 1 190 ? 56.947 17.675 -70.068 1.00 80.69 190 ASN A CA 1
ATOM 1515 C C . ASN A 1 190 ? 57.713 18.901 -70.595 1.00 80.69 190 ASN A C 1
ATOM 1517 O O . ASN A 1 190 ? 57.763 19.121 -71.807 1.00 80.69 190 ASN A O 1
ATOM 1521 N N . LYS A 1 191 ? 58.340 19.686 -69.716 1.00 89.25 191 LYS A N 1
ATOM 1522 C CA . LYS A 1 191 ? 59.241 20.783 -70.087 1.00 89.25 191 LYS A CA 1
ATOM 1523 C C . LYS A 1 191 ? 60.566 20.251 -70.650 1.00 89.25 191 LYS A C 1
ATOM 1525 O O . LYS A 1 191 ? 60.943 20.661 -71.747 1.00 89.25 191 LYS A O 1
ATOM 1530 N N . ASP A 1 192 ? 61.182 19.256 -70.009 1.00 87.38 192 ASP A N 1
ATOM 1531 C CA . ASP A 1 192 ? 62.367 18.556 -70.538 1.00 87.38 192 ASP A CA 1
ATOM 1532 C C . ASP A 1 192 ? 62.108 17.931 -71.919 1.00 87.38 192 ASP A C 1
ATOM 1534 O O . ASP A 1 192 ? 62.951 17.993 -72.817 1.00 87.38 192 ASP A O 1
ATOM 1538 N N . LEU A 1 193 ? 60.932 17.321 -72.110 1.00 87.19 193 LEU A N 1
ATOM 1539 C CA . LEU A 1 193 ? 60.519 16.748 -73.394 1.00 87.19 193 LEU A CA 1
ATOM 1540 C C . LEU A 1 193 ? 60.338 17.822 -74.474 1.00 87.19 193 LEU A C 1
ATOM 1542 O O . LEU A 1 193 ? 60.781 17.611 -75.602 1.00 87.19 193 LEU A O 1
ATOM 1546 N N . LYS A 1 194 ? 59.771 18.990 -74.141 1.00 85.12 194 LYS A N 1
ATOM 1547 C CA . LYS A 1 194 ? 59.683 20.137 -75.064 1.00 85.12 194 LYS A CA 1
ATOM 1548 C C . LYS A 1 194 ? 61.059 20.682 -75.449 1.00 85.12 194 LYS A C 1
ATOM 1550 O O . LYS A 1 194 ? 61.278 21.002 -76.614 1.00 85.12 194 LYS A O 1
ATOM 1555 N N . GLU A 1 195 ? 62.005 20.754 -74.514 1.00 89.94 195 GLU A N 1
ATOM 1556 C CA . GLU A 1 195 ? 63.379 21.164 -74.832 1.00 89.94 195 GLU A CA 1
ATOM 1557 C C . GLU A 1 195 ? 64.112 20.145 -75.713 1.00 89.94 195 GLU A C 1
ATOM 1559 O O . GLU A 1 195 ? 64.863 20.535 -76.609 1.00 89.94 195 GLU A O 1
ATOM 1564 N N . LYS A 1 196 ? 63.888 18.842 -75.494 1.00 89.06 196 LYS A N 1
ATOM 1565 C CA . LYS A 1 196 ? 64.401 17.775 -76.370 1.00 89.06 196 LYS A CA 1
ATOM 1566 C C . LYS A 1 196 ? 63.789 17.862 -77.768 1.00 89.06 196 LYS A C 1
ATOM 1568 O O . LYS A 1 196 ? 64.541 17.839 -78.736 1.00 89.06 196 LYS A O 1
ATOM 1573 N N . LEU A 1 197 ? 62.469 18.039 -77.877 1.00 84.56 197 LEU A N 1
ATOM 1574 C CA . LEU A 1 197 ? 61.779 18.269 -79.154 1.00 84.56 197 LEU A CA 1
ATOM 1575 C C . LEU A 1 197 ? 62.385 19.454 -79.906 1.00 84.56 197 LEU A C 1
ATOM 1577 O O . LEU A 1 197 ? 62.841 19.269 -81.025 1.00 84.56 197 LEU A O 1
ATOM 1581 N N . LYS A 1 198 ? 62.531 20.616 -79.260 1.00 90.75 198 LYS A N 1
ATOM 1582 C CA . LYS A 1 198 ? 63.131 21.807 -79.883 1.00 90.75 198 LYS A CA 1
ATOM 1583 C C . LYS A 1 198 ? 64.570 21.583 -80.377 1.00 90.75 198 LYS A C 1
ATOM 1585 O O . LYS A 1 198 ? 64.974 22.155 -81.388 1.00 90.75 198 LYS A O 1
ATOM 1590 N N . LYS A 1 199 ? 65.359 20.754 -79.680 1.00 87.81 199 LYS A N 1
ATOM 1591 C CA . LYS A 1 199 ? 66.708 20.351 -80.126 1.00 87.81 199 LYS A CA 1
ATOM 1592 C C . LYS A 1 199 ? 66.638 19.458 -81.368 1.00 87.81 199 LYS A C 1
ATOM 1594 O O . LYS A 1 199 ? 67.353 19.731 -82.327 1.00 87.81 199 LYS A O 1
ATOM 1599 N N . TYR A 1 200 ? 65.759 18.454 -81.373 1.00 83.19 200 TYR A N 1
ATOM 1600 C CA . TYR A 1 200 ? 65.549 17.583 -82.533 1.00 83.19 200 TYR A CA 1
ATOM 1601 C C . TYR A 1 200 ? 64.958 18.330 -83.735 1.00 83.19 200 TYR A C 1
ATOM 1603 O O . TYR A 1 200 ? 65.382 18.081 -84.854 1.00 83.19 200 TYR A O 1
ATOM 1611 N N . GLU A 1 201 ? 64.044 19.278 -83.530 1.00 87.25 201 GLU A N 1
ATOM 1612 C CA . GLU A 1 201 ? 63.489 20.142 -84.581 1.00 87.25 201 GLU A CA 1
ATOM 1613 C C . GLU A 1 201 ? 64.593 20.975 -85.247 1.00 87.25 201 GLU A C 1
ATOM 1615 O O . GLU A 1 201 ? 64.738 20.932 -86.466 1.00 87.25 201 GLU A O 1
ATOM 1620 N N . ALA A 1 202 ? 65.447 21.636 -84.457 1.00 86.38 202 ALA A N 1
ATOM 1621 C CA . ALA A 1 202 ? 66.591 22.390 -84.976 1.00 86.38 202 ALA A CA 1
ATOM 1622 C C . ALA A 1 202 ? 67.657 21.498 -85.649 1.00 86.38 202 ALA A C 1
ATOM 1624 O O . ALA A 1 202 ? 68.389 21.946 -86.533 1.00 86.38 202 ALA A O 1
ATOM 1625 N N . GLU A 1 203 ? 67.778 20.233 -85.241 1.00 87.75 203 GLU A N 1
ATOM 1626 C CA . GLU A 1 203 ? 68.663 19.256 -85.884 1.00 87.75 203 GLU A CA 1
ATOM 1627 C C . GLU A 1 203 ? 68.073 18.712 -87.193 1.00 87.75 203 GLU A C 1
ATOM 1629 O O . GLU A 1 203 ? 68.796 18.595 -88.183 1.00 87.75 203 GLU A O 1
ATOM 1634 N N . VAL A 1 204 ? 66.759 18.476 -87.244 1.00 83.56 204 VAL A N 1
ATOM 1635 C CA . VAL A 1 204 ? 66.011 18.193 -88.476 1.00 83.56 204 VAL A CA 1
ATOM 1636 C C . VAL A 1 204 ? 66.126 19.365 -89.444 1.00 83.56 204 VAL A C 1
ATOM 1638 O O . VAL A 1 204 ? 66.337 19.130 -90.625 1.00 83.56 204 VAL A O 1
ATOM 1641 N N . GLU A 1 205 ? 66.057 20.610 -88.977 1.00 88.19 205 GLU A N 1
ATOM 1642 C CA . GLU A 1 205 ? 66.197 21.801 -89.821 1.00 88.19 205 GLU A CA 1
ATOM 1643 C C . GLU A 1 205 ? 67.618 21.941 -90.390 1.00 88.19 205 GLU A C 1
ATOM 1645 O O . GLU A 1 205 ? 67.784 22.053 -91.602 1.00 88.19 205 GLU A O 1
ATOM 1650 N N . LYS A 1 206 ? 68.664 21.751 -89.573 1.00 84.38 206 LYS A N 1
ATOM 1651 C CA . LYS A 1 206 ? 70.051 21.640 -90.073 1.00 84.38 206 LYS A CA 1
ATOM 1652 C C . LYS A 1 206 ? 70.242 20.486 -91.053 1.00 84.38 206 LYS A C 1
ATOM 1654 O O . LYS A 1 206 ? 71.049 20.589 -91.975 1.00 84.38 206 LYS A O 1
ATOM 1659 N N . ASN A 1 207 ? 69.565 19.361 -90.840 1.00 79.06 207 ASN A N 1
ATOM 1660 C CA . ASN A 1 207 ? 69.645 18.220 -91.743 1.00 79.06 207 ASN A CA 1
ATOM 1661 C C . ASN A 1 207 ? 68.835 18.451 -93.025 1.00 79.06 207 ASN A C 1
ATOM 1663 O O . ASN A 1 207 ? 69.288 17.999 -94.068 1.00 79.06 207 ASN A O 1
ATOM 1667 N N . LYS A 1 208 ? 67.741 19.223 -92.987 1.00 83.44 208 LYS A N 1
ATOM 1668 C CA . LYS A 1 208 ? 67.050 19.744 -94.175 1.00 83.44 208 LYS A CA 1
ATOM 1669 C C . LYS A 1 208 ? 67.938 20.700 -94.956 1.00 83.44 208 LYS A C 1
ATOM 1671 O O . LYS A 1 208 ? 68.091 20.485 -96.139 1.00 83.44 208 LYS A O 1
ATOM 1676 N N . GLU A 1 209 ? 68.612 21.664 -94.326 1.00 82.50 209 GLU A N 1
ATOM 1677 C CA . GLU A 1 209 ? 69.558 22.542 -95.038 1.00 82.50 209 GLU A CA 1
ATOM 1678 C C . GLU A 1 209 ? 70.717 21.767 -95.689 1.00 82.50 209 GLU A C 1
ATOM 1680 O O . GLU A 1 209 ? 71.220 22.151 -96.744 1.00 82.50 209 GLU A O 1
ATOM 1685 N N . LYS A 1 210 ? 71.207 20.699 -95.041 1.00 78.94 210 LYS A N 1
ATOM 1686 C CA . LYS A 1 210 ? 72.206 19.797 -95.639 1.00 78.94 210 LYS A CA 1
ATOM 1687 C C . LYS A 1 210 ? 71.603 18.997 -96.787 1.00 78.94 210 LYS A C 1
ATOM 1689 O O . LYS A 1 210 ? 72.273 18.846 -97.801 1.00 78.94 210 LYS A O 1
ATOM 1694 N N . LEU A 1 211 ? 70.380 18.492 -96.615 1.00 77.75 211 LEU A N 1
ATOM 1695 C CA . LEU A 1 211 ? 69.656 17.761 -97.644 1.00 77.75 211 LEU A CA 1
ATOM 1696 C C . LEU A 1 211 ? 69.414 18.669 -98.845 1.00 77.75 211 LEU A C 1
ATOM 1698 O O . LEU A 1 211 ? 69.807 18.279 -99.918 1.00 77.75 211 LEU A O 1
ATOM 1702 N N . GLU A 1 212 ? 68.943 19.899 -98.664 1.00 80.19 212 GLU A N 1
ATOM 1703 C CA . GLU A 1 212 ? 68.706 20.904 -99.707 1.00 80.19 212 GLU A CA 1
ATOM 1704 C C . GLU A 1 212 ? 70.001 21.296 -100.445 1.00 80.19 212 GLU A C 1
ATOM 1706 O O . GLU A 1 212 ? 70.004 21.459 -101.662 1.00 80.19 212 GLU A O 1
ATOM 1711 N N . LYS A 1 213 ? 71.145 21.364 -99.747 1.00 74.88 213 LYS A N 1
ATOM 1712 C CA . LYS A 1 213 ? 72.470 21.520 -100.386 1.00 74.88 213 LYS A CA 1
ATOM 1713 C C . LYS A 1 213 ? 72.853 20.284 -101.204 1.00 74.88 213 LYS A C 1
ATOM 1715 O O . LYS A 1 213 ? 73.311 20.423 -102.334 1.00 74.88 213 LYS A O 1
ATOM 1720 N N . HIS A 1 214 ? 72.637 19.092 -100.653 1.00 70.12 214 HIS A N 1
ATOM 1721 C CA . HIS A 1 214 ? 72.906 17.816 -101.315 1.00 70.12 214 HIS A CA 1
ATOM 1722 C C . HIS A 1 214 ? 71.886 17.514 -102.432 1.00 70.12 214 HIS A C 1
ATOM 1724 O O . HIS A 1 214 ? 72.199 16.787 -103.367 1.00 70.12 214 HIS A O 1
ATOM 1730 N N . GLU A 1 215 ? 70.689 18.093 -102.365 1.00 71.44 215 GLU A N 1
ATOM 1731 C CA . GLU A 1 215 ? 69.612 18.045 -103.345 1.00 71.44 215 GLU A CA 1
ATOM 1732 C C . GLU A 1 215 ? 69.887 19.045 -104.451 1.00 71.44 215 GLU A C 1
ATOM 1734 O O . GLU A 1 215 ? 69.764 18.651 -105.589 1.00 71.44 215 GLU A O 1
ATOM 1739 N N . ALA A 1 216 ? 70.392 20.254 -104.184 1.00 67.25 216 ALA A N 1
ATOM 1740 C CA . ALA A 1 216 ? 70.904 21.156 -105.222 1.00 67.25 216 ALA A CA 1
ATOM 1741 C C . ALA A 1 216 ? 72.157 20.591 -105.930 1.00 67.25 216 ALA A C 1
ATOM 1743 O O . ALA A 1 216 ? 72.373 20.813 -107.125 1.00 67.25 216 ALA A O 1
ATOM 1744 N N . GLU A 1 217 ? 72.986 19.833 -105.208 1.00 66.06 217 GLU A N 1
ATOM 1745 C CA . GLU A 1 217 ? 74.114 19.078 -105.764 1.00 66.06 217 GLU A CA 1
ATOM 1746 C C . GLU A 1 217 ? 73.650 17.832 -106.542 1.00 66.06 217 GLU A C 1
ATOM 1748 O O . GLU A 1 217 ? 74.240 17.483 -107.565 1.00 66.06 217 GLU A O 1
ATOM 1753 N N . VAL A 1 218 ? 72.545 17.203 -106.130 1.00 59.12 218 VAL A N 1
ATOM 1754 C CA . VAL A 1 218 ? 71.862 16.156 -106.899 1.00 59.12 218 VAL A CA 1
ATOM 1755 C C . VAL A 1 218 ? 71.098 16.740 -108.087 1.00 59.12 218 VAL A C 1
ATOM 1757 O O . VAL A 1 218 ? 71.137 16.114 -109.127 1.00 59.12 218 VAL A O 1
ATOM 1760 N N . GLU A 1 219 ? 70.507 17.933 -108.023 1.00 61.50 219 GLU A N 1
ATOM 1761 C CA . GLU A 1 219 ? 69.757 18.600 -109.100 1.00 61.50 219 GLU A CA 1
ATOM 1762 C C . GLU A 1 219 ? 70.698 18.854 -110.287 1.00 61.50 219 GLU A C 1
ATOM 1764 O O . GLU A 1 219 ? 70.431 18.418 -111.407 1.00 61.50 219 GLU A O 1
ATOM 1769 N N . LYS A 1 220 ? 71.903 19.379 -110.003 1.00 56.69 220 LYS A N 1
ATOM 1770 C CA . LYS A 1 220 ? 73.032 19.461 -110.954 1.00 56.69 220 LYS A CA 1
ATOM 1771 C C . LYS A 1 220 ? 73.455 18.115 -111.558 1.00 56.69 220 LYS A C 1
ATOM 1773 O O . LYS A 1 220 ? 74.062 18.086 -112.626 1.00 56.69 220 LYS A O 1
ATOM 1778 N N . ASN A 1 221 ? 73.185 17.006 -110.874 1.00 53.72 221 ASN A N 1
ATOM 1779 C CA . ASN A 1 221 ? 73.440 15.646 -111.355 1.00 53.72 221 ASN A CA 1
ATOM 1780 C C . ASN A 1 221 ? 72.180 14.955 -111.923 1.00 53.72 221 ASN A C 1
ATOM 1782 O O . ASN A 1 221 ? 72.300 13.886 -112.519 1.00 53.72 221 ASN A O 1
ATOM 1786 N N . LYS A 1 222 ? 70.990 15.550 -111.771 1.00 48.75 222 LYS A N 1
ATOM 1787 C CA . LYS A 1 222 ? 69.664 14.985 -112.079 1.00 48.75 222 LYS A CA 1
ATOM 1788 C C . LYS A 1 222 ? 69.009 15.648 -113.291 1.00 48.75 222 LYS A C 1
ATOM 1790 O O . LYS A 1 222 ? 68.184 15.009 -113.930 1.00 48.75 222 LYS A O 1
ATOM 1795 N N . GLU A 1 223 ? 69.556 16.771 -113.764 1.00 43.88 223 GLU A N 1
ATOM 1796 C CA . GLU A 1 223 ? 69.515 17.161 -115.189 1.00 43.88 223 GLU A CA 1
ATOM 1797 C C . GLU A 1 223 ? 70.073 16.069 -116.146 1.00 43.88 223 GLU A C 1
ATOM 1799 O O . GLU A 1 223 ? 70.079 16.256 -117.360 1.00 43.88 223 GLU A O 1
ATOM 1804 N N . LYS A 1 224 ? 70.546 14.917 -115.633 1.00 43.56 224 LYS A N 1
ATOM 1805 C CA . LYS A 1 224 ? 71.022 13.769 -116.421 1.00 43.56 224 LYS A CA 1
ATOM 1806 C C . LYS A 1 224 ? 70.137 12.511 -116.413 1.00 43.56 224 LYS A C 1
ATOM 1808 O O . LYS A 1 224 ? 70.475 11.611 -117.176 1.00 43.56 224 LYS A O 1
ATOM 1813 N N . LEU A 1 225 ? 69.066 12.390 -115.609 1.00 40.59 225 LEU A N 1
ATOM 1814 C CA . LEU A 1 225 ? 68.171 11.207 -115.640 1.00 40.59 225 LEU A CA 1
ATOM 1815 C C . LEU A 1 225 ? 66.704 11.515 -115.260 1.00 40.59 225 LEU A C 1
ATOM 1817 O O . LEU A 1 225 ? 66.429 12.245 -114.311 1.00 40.59 225 LEU A O 1
ATOM 1821 N N . GLU A 1 226 ? 65.768 10.904 -115.996 1.00 31.05 226 GLU A N 1
ATOM 1822 C CA . GLU A 1 226 ? 64.358 11.318 -116.127 1.00 31.05 226 GLU A CA 1
ATOM 1823 C C . GLU A 1 226 ? 63.315 10.490 -115.317 1.00 31.05 226 GLU A C 1
ATOM 1825 O O . GLU A 1 226 ? 63.492 9.303 -115.070 1.00 31.05 226 GLU A O 1
ATOM 1830 N N . ALA A 1 227 ? 62.195 11.157 -114.983 1.00 27.16 227 ALA A N 1
ATOM 1831 C CA . ALA A 1 227 ? 60.765 10.745 -114.994 1.00 27.16 227 ALA A CA 1
ATOM 1832 C C . ALA A 1 227 ? 60.184 9.413 -114.399 1.00 27.16 227 ALA A C 1
ATOM 1834 O O . ALA A 1 227 ? 60.433 8.323 -114.900 1.00 27.16 227 ALA A O 1
ATOM 1835 N N . GLY A 1 228 ? 59.154 9.571 -113.528 1.00 29.83 228 GLY A N 1
ATOM 1836 C CA . GLY A 1 228 ? 57.896 8.762 -113.480 1.00 29.83 228 GLY A CA 1
ATOM 1837 C C . GLY A 1 228 ? 57.791 7.545 -112.520 1.00 29.83 228 GLY A C 1
ATOM 1838 O O . GLY A 1 228 ? 58.814 6.951 -112.214 1.00 29.83 228 GLY A O 1
ATOM 1839 N N . VAL A 1 229 ? 56.632 7.053 -112.011 1.00 35.16 229 VAL A N 1
ATOM 1840 C CA . VAL A 1 229 ? 55.187 7.459 -111.920 1.00 35.16 229 VAL A CA 1
ATOM 1841 C C . VAL A 1 229 ? 54.519 6.736 -110.691 1.00 35.16 229 VAL A C 1
ATOM 1843 O O . VAL A 1 229 ? 55.091 5.801 -110.139 1.00 35.16 229 VAL A O 1
ATOM 1846 N N . GLU A 1 230 ? 53.335 7.194 -110.248 1.00 31.72 230 GLU A N 1
ATOM 1847 C CA . GLU A 1 230 ? 52.524 6.873 -109.036 1.00 31.72 230 GLU A CA 1
ATOM 1848 C C . GLU A 1 230 ? 51.673 5.559 -109.045 1.00 31.72 230 GLU A C 1
ATOM 1850 O O . GLU A 1 230 ? 51.544 4.921 -110.087 1.00 31.72 230 GLU A O 1
ATOM 1855 N N . THR A 1 231 ? 50.984 5.203 -107.926 1.00 32.19 231 THR A N 1
ATOM 1856 C CA . THR A 1 231 ? 49.481 5.096 -107.775 1.00 32.19 231 THR A CA 1
ATOM 1857 C C . THR A 1 231 ? 48.983 4.372 -106.477 1.00 32.19 231 THR A C 1
ATOM 1859 O O . THR A 1 231 ? 49.787 3.986 -105.633 1.00 32.19 231 THR A O 1
ATOM 1862 N N . ASN A 1 232 ? 47.648 4.278 -106.253 1.00 32.03 232 ASN A N 1
ATOM 1863 C CA . ASN A 1 232 ? 46.956 4.271 -104.935 1.00 32.03 232 ASN A CA 1
ATOM 1864 C C . ASN A 1 232 ? 45.937 3.117 -104.636 1.00 32.03 232 ASN A C 1
ATOM 1866 O O . ASN A 1 232 ? 45.376 2.519 -105.548 1.00 32.03 232 ASN A O 1
ATOM 1870 N N . SER A 1 233 ? 45.511 3.033 -103.354 1.00 31.94 233 SER A N 1
ATOM 1871 C CA . SER A 1 233 ? 44.108 2.858 -102.844 1.00 31.94 233 SER A CA 1
ATOM 1872 C C . SER A 1 233 ? 43.474 1.483 -102.446 1.00 31.94 233 SER A C 1
ATOM 1874 O O . SER A 1 233 ? 43.605 0.491 -103.148 1.00 31.94 233 SER A O 1
ATOM 1876 N N . SER A 1 234 ? 42.667 1.537 -101.354 1.00 34.56 234 SER A N 1
ATOM 1877 C CA . SER A 1 234 ? 41.307 0.944 -101.116 1.00 34.56 234 SER A CA 1
ATOM 1878 C C . SER A 1 234 ? 41.026 -0.582 -100.920 1.00 34.56 234 SER A C 1
ATOM 1880 O O . SER A 1 234 ? 41.801 -1.411 -101.369 1.00 34.56 234 SER A O 1
ATOM 1882 N N . GLN A 1 235 ? 39.909 -1.073 -100.303 1.00 33.19 235 GLN A N 1
ATOM 1883 C CA . GLN A 1 235 ? 38.939 -0.542 -99.286 1.00 33.19 235 GLN A CA 1
ATOM 1884 C C . GLN A 1 235 ? 37.858 -1.585 -98.801 1.00 33.19 235 GLN A C 1
ATOM 1886 O O . GLN A 1 235 ? 37.185 -2.195 -99.622 1.00 33.19 235 GLN A O 1
ATOM 1891 N N . SER A 1 236 ? 37.553 -1.642 -97.482 1.00 36.16 236 SER A N 1
ATOM 1892 C CA . SER A 1 236 ? 36.305 -2.146 -96.798 1.00 36.16 236 SER A CA 1
ATOM 1893 C C . SER A 1 236 ? 35.889 -3.652 -96.736 1.00 36.16 236 SER A C 1
ATOM 1895 O O . SER A 1 236 ? 36.222 -4.448 -97.605 1.00 36.16 236 SER A O 1
ATOM 1897 N N . GLY A 1 237 ? 35.103 -4.030 -95.694 1.00 34.78 237 GLY A N 1
ATOM 1898 C CA . GLY A 1 237 ? 34.348 -5.310 -95.576 1.00 34.78 237 GLY A CA 1
ATOM 1899 C C . GLY A 1 237 ? 33.966 -5.767 -94.135 1.00 34.78 237 GLY A C 1
ATOM 1900 O O . GLY A 1 237 ? 34.842 -5.888 -93.279 1.00 34.78 237 GLY A O 1
ATOM 1901 N N . VAL A 1 238 ? 32.679 -6.061 -93.861 1.00 36.00 238 VAL A N 1
ATOM 1902 C CA . VAL A 1 238 ? 32.130 -6.509 -92.542 1.00 36.00 238 VAL A CA 1
ATOM 1903 C C . VAL A 1 238 ? 32.115 -8.049 -92.412 1.00 36.00 238 VAL A C 1
ATOM 1905 O O . VAL A 1 238 ? 32.003 -8.749 -93.415 1.00 36.00 238 VAL A O 1
ATOM 1908 N N . LYS A 1 239 ? 32.261 -8.599 -91.191 1.00 45.31 239 LYS A N 1
ATOM 1909 C CA . LYS A 1 239 ? 32.588 -10.022 -90.932 1.00 45.31 239 LYS A CA 1
ATOM 1910 C C . LYS A 1 239 ? 31.658 -10.699 -89.911 1.00 45.31 239 LYS A C 1
ATOM 1912 O O . LYS A 1 239 ? 31.089 -10.030 -89.054 1.00 45.31 239 LYS A O 1
ATOM 1917 N N . ARG A 1 240 ? 31.589 -12.042 -89.956 1.00 48.41 240 ARG A N 1
ATOM 1918 C CA . ARG A 1 240 ? 31.092 -12.880 -88.838 1.00 48.41 240 ARG A CA 1
ATOM 1919 C C . ARG A 1 240 ? 31.860 -12.530 -87.547 1.00 48.41 240 ARG A C 1
ATOM 1921 O O . ARG A 1 240 ? 33.061 -12.267 -87.668 1.00 48.41 240 ARG A O 1
ATOM 1928 N N . PRO A 1 241 ? 31.233 -12.565 -86.352 1.00 52.84 241 PRO A N 1
ATOM 1929 C CA . PRO A 1 241 ? 31.950 -12.392 -85.091 1.00 52.84 241 PRO A CA 1
ATOM 1930 C C . PRO A 1 241 ? 33.118 -13.374 -85.020 1.00 52.84 241 PRO A C 1
ATOM 1932 O O . PRO A 1 241 ? 32.956 -14.563 -85.301 1.00 52.84 241 PRO A O 1
ATOM 1935 N N . VAL A 1 242 ? 34.304 -12.845 -84.730 1.00 55.72 242 VAL A N 1
ATOM 1936 C CA . VAL A 1 242 ? 35.552 -13.614 -84.714 1.00 55.72 242 VAL A CA 1
ATOM 1937 C C . VAL A 1 242 ? 35.508 -14.633 -83.569 1.00 55.72 242 VAL A C 1
ATOM 1939 O O . VAL A 1 242 ? 34.766 -14.451 -82.605 1.00 55.72 242 VAL A O 1
ATOM 1942 N N . ASP A 1 243 ? 36.319 -15.693 -83.634 1.0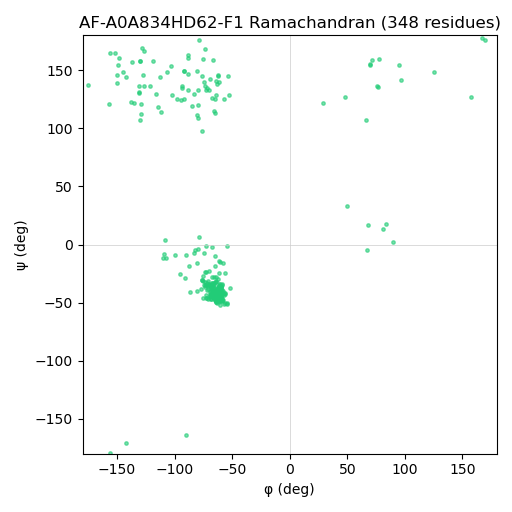0 59.53 243 ASP A N 1
ATOM 1943 C CA . ASP A 1 243 ? 36.341 -16.754 -82.607 1.00 59.53 243 ASP A CA 1
ATOM 1944 C C . ASP A 1 243 ? 36.648 -16.244 -81.182 1.00 59.53 243 ASP A C 1
ATOM 1946 O O . ASP A 1 243 ? 36.367 -16.934 -80.201 1.00 59.53 243 ASP A O 1
ATOM 1950 N N . TRP A 1 244 ? 37.166 -15.015 -81.077 1.00 61.78 244 TRP A N 1
ATOM 1951 C CA . TRP A 1 244 ? 37.216 -14.199 -79.868 1.00 61.78 244 TRP A CA 1
ATOM 1952 C C . TRP A 1 244 ? 36.287 -12.981 -80.014 1.00 61.78 244 TRP A C 1
ATOM 1954 O O . TRP A 1 244 ? 36.580 -12.062 -80.779 1.00 61.78 244 TRP A O 1
ATOM 1964 N N . ASP A 1 245 ? 35.223 -12.923 -79.212 1.00 74.06 245 ASP A N 1
ATOM 1965 C CA . ASP A 1 245 ? 34.414 -11.716 -78.996 1.00 74.06 245 ASP A CA 1
ATOM 1966 C C . ASP A 1 245 ? 34.148 -11.579 -77.482 1.00 74.06 245 ASP A C 1
ATOM 1968 O O . ASP A 1 245 ? 33.589 -12.509 -76.894 1.00 74.06 245 ASP A O 1
ATOM 1972 N N . PRO A 1 246 ? 34.532 -10.470 -76.812 1.00 77.00 246 PRO A N 1
ATOM 1973 C CA . PRO A 1 246 ? 34.267 -10.274 -75.382 1.00 77.00 246 PRO A CA 1
ATOM 1974 C C . PRO A 1 246 ? 32.770 -10.249 -75.025 1.00 77.00 246 PRO A C 1
ATOM 1976 O O . PRO A 1 246 ? 32.428 -10.365 -73.850 1.00 77.00 246 PRO A O 1
ATOM 1979 N N . LYS A 1 247 ? 31.876 -10.120 -76.015 1.00 85.25 247 LYS A N 1
ATOM 1980 C CA . LYS A 1 247 ? 30.418 -10.212 -75.854 1.00 85.25 247 LYS A CA 1
ATOM 1981 C C . LYS A 1 247 ? 29.883 -11.654 -75.853 1.00 85.25 247 LYS A C 1
ATOM 1983 O O . LYS A 1 247 ? 28.688 -11.853 -75.626 1.00 85.25 247 LYS A O 1
ATOM 1988 N N . LYS A 1 248 ? 30.728 -12.6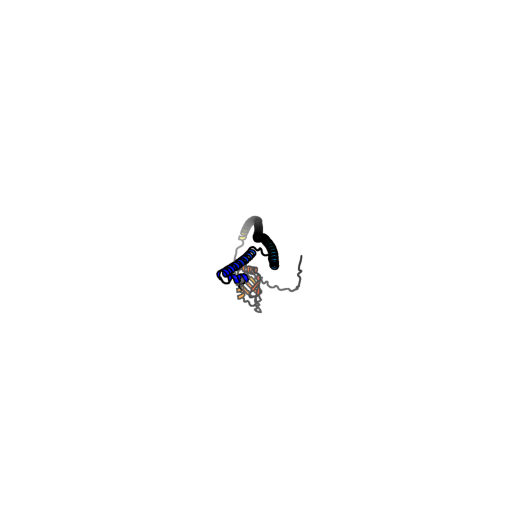55 -76.140 1.00 87.31 248 LYS A N 1
ATOM 1989 C CA . LYS A 1 248 ? 30.349 -14.073 -76.246 1.00 87.31 248 LYS A CA 1
ATOM 1990 C C . LYS A 1 248 ? 30.518 -14.799 -74.909 1.00 87.31 248 LYS A C 1
ATOM 1992 O O . LYS A 1 248 ? 31.610 -14.846 -74.340 1.00 87.31 248 LYS A O 1
ATOM 1997 N N . ILE A 1 249 ? 29.450 -15.439 -74.444 1.00 89.56 249 ILE A N 1
ATOM 1998 C CA . ILE A 1 249 ? 29.460 -16.333 -73.281 1.00 89.56 249 ILE A CA 1
ATOM 1999 C C . ILE A 1 249 ? 29.349 -17.798 -73.701 1.00 89.56 249 ILE A C 1
ATOM 2001 O O . ILE A 1 249 ? 28.727 -18.134 -74.710 1.00 89.56 249 ILE A O 1
ATOM 2005 N N . PHE A 1 250 ? 29.968 -18.661 -72.902 1.00 89.62 250 PHE A N 1
ATOM 2006 C CA . PHE A 1 250 ? 29.766 -20.102 -72.888 1.00 89.62 250 PHE A CA 1
ATOM 2007 C C . PHE A 1 250 ? 28.716 -20.443 -71.829 1.00 89.62 250 PHE A C 1
ATOM 2009 O O . PHE A 1 250 ? 28.770 -19.923 -70.712 1.00 89.62 250 PHE A O 1
ATOM 2016 N N . VAL A 1 251 ? 27.796 -21.335 -72.185 1.00 90.25 251 VAL A N 1
ATOM 2017 C CA . VAL A 1 251 ? 26.677 -21.767 -71.347 1.00 90.25 251 VAL A CA 1
ATOM 2018 C C . VAL A 1 251 ? 26.666 -23.297 -71.313 1.00 90.25 251 VAL A C 1
ATOM 2020 O O . VAL A 1 251 ? 26.430 -23.924 -72.343 1.00 90.25 251 VAL A O 1
ATOM 2023 N N . GLY A 1 252 ? 26.952 -23.908 -70.163 1.00 89.75 252 GLY A N 1
ATOM 2024 C CA . GLY A 1 252 ? 27.052 -25.364 -69.982 1.00 89.75 252 GLY A CA 1
ATOM 2025 C C . GLY A 1 252 ? 26.030 -25.912 -68.985 1.00 89.75 252 GLY A C 1
ATOM 2026 O O . GLY A 1 252 ? 25.528 -25.176 -68.149 1.00 89.75 252 GLY A O 1
ATOM 2027 N N . GLY A 1 253 ? 25.704 -27.204 -69.053 1.00 86.69 253 GLY A N 1
ATOM 2028 C CA . GLY A 1 253 ? 24.672 -27.814 -68.196 1.00 86.69 253 GLY A CA 1
ATOM 2029 C C . GLY A 1 253 ? 23.239 -27.639 -68.719 1.00 86.69 253 GLY A C 1
ATOM 2030 O O . GLY A 1 253 ? 22.283 -27.818 -67.970 1.00 86.69 253 GLY A O 1
ATOM 2031 N N . ILE A 1 254 ? 23.077 -27.307 -70.004 1.00 88.81 254 ILE A N 1
ATOM 2032 C CA . ILE A 1 254 ? 21.767 -27.151 -70.653 1.00 88.81 254 ILE A CA 1
ATOM 2033 C C . ILE A 1 254 ? 21.047 -28.516 -70.678 1.00 88.81 254 ILE A C 1
ATOM 2035 O O . ILE A 1 254 ? 21.610 -29.480 -71.214 1.00 88.81 254 ILE A O 1
ATOM 2039 N N . PRO A 1 255 ? 19.812 -28.634 -70.153 1.00 86.00 255 PRO A N 1
ATOM 2040 C CA . PRO A 1 255 ? 19.069 -29.886 -70.195 1.00 86.00 255 PRO A CA 1
ATOM 2041 C C . PRO A 1 255 ? 18.648 -30.221 -71.633 1.00 86.00 255 PRO A C 1
ATOM 2043 O O . PRO A 1 255 ? 18.278 -29.350 -72.420 1.00 86.00 255 PRO A O 1
ATOM 2046 N N . ARG A 1 256 ? 18.685 -31.512 -71.990 1.00 83.50 256 ARG A N 1
ATOM 2047 C CA . ARG A 1 256 ? 18.470 -31.991 -73.375 1.00 83.50 256 ARG A CA 1
ATOM 2048 C C . ARG A 1 256 ? 17.060 -31.732 -73.934 1.00 83.50 256 ARG A C 1
ATOM 2050 O O . ARG A 1 256 ? 16.838 -31.957 -75.118 1.00 83.50 256 ARG A O 1
ATOM 2057 N N . THR A 1 257 ? 16.126 -31.295 -73.091 1.00 83.69 257 THR A N 1
ATOM 2058 C CA . THR A 1 257 ? 14.742 -30.925 -73.427 1.00 83.69 257 THR A CA 1
ATOM 2059 C C . THR A 1 257 ? 14.604 -29.519 -74.015 1.00 83.69 257 THR A C 1
ATOM 2061 O O . THR A 1 257 ? 13.564 -29.207 -74.593 1.00 83.69 257 THR A O 1
ATOM 2064 N N . VAL A 1 258 ? 15.623 -28.666 -73.872 1.00 84.81 258 VAL A N 1
ATOM 2065 C CA . VAL A 1 258 ? 15.561 -27.252 -74.267 1.00 84.81 258 VAL A CA 1
ATOM 2066 C C . VAL A 1 258 ? 15.850 -27.075 -75.757 1.00 84.81 258 VAL A C 1
ATOM 2068 O O . VAL A 1 258 ? 16.849 -27.566 -76.285 1.00 84.81 258 VAL A O 1
ATOM 2071 N N . THR A 1 259 ? 14.967 -26.340 -76.432 1.00 86.94 259 THR A N 1
ATOM 2072 C CA . THR A 1 259 ? 15.126 -25.898 -77.822 1.00 86.94 259 THR A CA 1
ATOM 2073 C C . THR A 1 259 ? 15.858 -24.557 -77.902 1.00 86.94 259 THR A C 1
ATOM 2075 O O . THR A 1 259 ? 15.914 -23.801 -76.931 1.00 86.94 259 THR A O 1
ATOM 2078 N N . GLU A 1 260 ? 16.409 -24.243 -79.076 1.00 86.25 260 GLU A N 1
ATOM 2079 C CA . GLU A 1 260 ? 17.134 -22.986 -79.324 1.00 86.25 260 GLU A CA 1
ATOM 2080 C C . GLU A 1 260 ? 16.247 -21.745 -79.115 1.00 86.25 260 GLU A C 1
ATOM 2082 O O . GLU A 1 260 ? 16.718 -20.756 -78.555 1.00 86.25 260 GLU A O 1
ATOM 2087 N N . ASP A 1 261 ? 14.949 -21.830 -79.431 1.00 86.88 261 ASP A N 1
ATOM 2088 C CA . ASP A 1 261 ? 13.981 -20.750 -79.192 1.00 86.88 261 ASP A CA 1
ATOM 2089 C C . ASP A 1 261 ? 13.806 -20.443 -77.696 1.00 86.88 261 ASP A C 1
ATOM 2091 O O . ASP A 1 261 ? 13.966 -19.296 -77.279 1.00 86.88 261 ASP A O 1
ATOM 2095 N N . LYS A 1 262 ? 13.568 -21.476 -76.870 1.00 86.88 262 LYS A N 1
ATOM 2096 C CA . LYS A 1 262 ? 13.472 -21.346 -75.402 1.00 86.88 262 LYS A CA 1
ATOM 2097 C C . LYS A 1 262 ? 14.765 -20.802 -74.798 1.00 86.88 262 LYS A C 1
ATOM 2099 O O . LYS A 1 262 ? 14.738 -19.978 -73.889 1.00 86.88 262 LYS A O 1
ATOM 2104 N N . PHE A 1 263 ? 15.905 -21.270 -75.305 1.00 89.12 263 PHE A N 1
ATOM 2105 C CA . PHE A 1 263 ? 17.225 -20.818 -74.878 1.00 89.12 263 PHE A CA 1
ATOM 2106 C C . PHE A 1 263 ? 17.422 -19.324 -75.173 1.00 89.12 263 PHE A C 1
ATOM 2108 O O . PHE A 1 263 ? 17.843 -18.571 -74.296 1.00 89.12 263 PHE A O 1
ATOM 2115 N N . LYS A 1 264 ? 17.045 -18.865 -76.373 1.00 90.19 264 LYS A N 1
ATOM 2116 C CA . LYS A 1 264 ? 17.061 -17.442 -76.729 1.00 90.19 264 LYS A CA 1
ATOM 2117 C C . LYS A 1 264 ? 16.120 -16.620 -75.850 1.00 90.19 264 LYS A C 1
ATOM 2119 O O . LYS A 1 264 ? 16.527 -15.566 -75.371 1.00 90.19 264 LYS A O 1
ATOM 2124 N N . GLU A 1 265 ? 14.888 -17.083 -75.648 1.00 89.50 265 GLU A N 1
ATOM 2125 C CA . GLU A 1 265 ? 13.875 -16.400 -74.837 1.00 89.50 265 GLU A CA 1
ATOM 2126 C C . GLU A 1 265 ? 14.358 -16.196 -73.393 1.00 89.50 265 GLU A C 1
ATOM 2128 O O . GLU A 1 265 ? 14.316 -15.076 -72.884 1.00 89.50 265 GLU A O 1
ATOM 2133 N N . PHE A 1 266 ? 14.935 -17.238 -72.783 1.00 88.94 266 PHE A N 1
ATOM 2134 C CA . PHE A 1 266 ? 15.514 -17.174 -71.442 1.00 88.94 266 PHE A CA 1
ATOM 2135 C C . PHE A 1 266 ? 16.635 -16.128 -71.332 1.00 88.94 266 PHE A C 1
ATOM 2137 O O . PHE A 1 266 ? 16.614 -15.280 -70.440 1.00 88.94 266 PHE A O 1
ATOM 2144 N N . PHE A 1 267 ? 17.597 -16.128 -72.263 1.00 88.56 267 PHE A N 1
ATOM 2145 C CA . PHE A 1 267 ? 18.690 -15.149 -72.239 1.00 88.56 267 PHE A CA 1
ATOM 2146 C C . PHE A 1 267 ? 18.259 -13.734 -72.653 1.00 88.56 267 PHE A C 1
ATOM 2148 O O . PHE A 1 267 ? 18.863 -12.760 -72.199 1.00 88.56 267 PHE A O 1
ATOM 2155 N N . SER A 1 268 ? 17.171 -13.595 -73.417 1.00 87.75 268 SER A N 1
ATOM 2156 C CA . SER A 1 268 ? 16.596 -12.295 -73.778 1.00 87.75 268 SER A CA 1
ATOM 2157 C C . SER A 1 268 ? 16.045 -11.516 -72.577 1.00 87.75 268 SER A C 1
ATOM 2159 O O . SER A 1 268 ? 15.894 -10.299 -72.682 1.00 87.75 268 SER A O 1
ATOM 2161 N N . ALA A 1 269 ? 15.779 -12.173 -71.441 1.00 86.44 269 ALA A N 1
ATOM 2162 C CA . ALA A 1 269 ? 15.397 -11.505 -70.194 1.00 86.44 269 ALA A CA 1
ATOM 2163 C C . ALA A 1 269 ? 16.557 -10.719 -69.547 1.00 86.44 269 ALA A C 1
ATOM 2165 O O . ALA A 1 269 ? 16.315 -9.780 -68.790 1.00 86.44 269 ALA A O 1
ATOM 2166 N N . TYR A 1 270 ? 17.810 -11.077 -69.854 1.00 85.06 270 TYR A N 1
ATOM 2167 C CA . TYR A 1 270 ? 19.008 -10.417 -69.321 1.00 85.06 270 TYR A CA 1
ATOM 2168 C C . TYR A 1 270 ? 19.561 -9.335 -70.264 1.00 85.06 270 TYR A C 1
ATOM 2170 O O . TYR A 1 270 ? 20.209 -8.395 -69.806 1.00 85.06 270 TYR A O 1
ATOM 2178 N N . GLY A 1 271 ? 19.297 -9.433 -71.572 1.00 87.06 271 GLY A N 1
ATOM 2179 C CA . GLY A 1 271 ? 19.644 -8.399 -72.548 1.00 87.06 271 GLY A CA 1
ATOM 2180 C C . GLY A 1 271 ? 19.482 -8.840 -74.004 1.00 87.06 271 GLY A C 1
ATOM 2181 O O . GLY A 1 271 ? 19.190 -9.997 -74.298 1.00 87.06 271 GLY A O 1
ATOM 2182 N N . THR A 1 272 ? 19.698 -7.912 -74.939 1.00 88.50 272 THR A N 1
ATOM 2183 C CA . THR A 1 272 ? 19.534 -8.155 -76.381 1.00 88.50 272 THR A CA 1
ATOM 2184 C C . THR A 1 272 ? 20.547 -9.177 -76.906 1.00 88.50 272 THR A C 1
ATOM 2186 O O . THR A 1 272 ? 21.751 -8.908 -76.956 1.00 88.50 272 THR A O 1
ATOM 2189 N N . VAL A 1 273 ? 20.051 -10.341 -77.330 1.00 89.81 273 VAL A N 1
ATOM 2190 C CA . VAL A 1 273 ? 20.842 -11.424 -77.935 1.00 89.81 273 VAL A CA 1
ATOM 2191 C C . VAL A 1 273 ? 21.023 -11.179 -79.438 1.00 89.81 273 VAL A C 1
ATOM 2193 O O . VAL A 1 273 ? 20.049 -11.161 -80.190 1.00 89.81 273 VAL A O 1
ATOM 2196 N N . VAL A 1 274 ? 22.276 -11.036 -79.878 1.00 87.81 274 VAL A N 1
ATOM 2197 C CA . VAL A 1 274 ? 22.673 -10.842 -81.287 1.00 87.81 274 VAL A CA 1
ATOM 2198 C C . VAL A 1 274 ? 22.853 -12.182 -82.003 1.00 87.81 274 VAL A C 1
ATOM 2200 O O . VAL A 1 274 ? 22.443 -12.337 -83.151 1.00 87.81 274 VAL A O 1
ATOM 2203 N N . TRP A 1 275 ? 23.450 -13.166 -81.326 1.00 85.19 275 TRP A N 1
ATOM 2204 C CA . TRP A 1 275 ? 23.656 -14.519 -81.851 1.00 85.19 275 TRP A CA 1
ATOM 2205 C C . TRP A 1 275 ? 23.521 -15.557 -80.735 1.00 85.19 275 TRP A C 1
ATOM 2207 O O . TRP A 1 275 ? 23.857 -15.284 -79.585 1.00 85.19 275 TRP A O 1
ATOM 2217 N N . HIS A 1 276 ? 23.041 -16.751 -81.067 1.00 88.88 276 HIS A N 1
ATOM 2218 C CA . HIS A 1 276 ? 22.889 -17.872 -80.138 1.00 88.88 276 HIS A CA 1
ATOM 2219 C C . HIS A 1 276 ? 23.051 -19.187 -80.904 1.00 88.88 276 HIS A C 1
ATOM 2221 O O . HIS A 1 276 ? 22.697 -19.258 -82.078 1.00 88.88 276 HIS A O 1
ATOM 2227 N N . GLU A 1 277 ? 23.622 -20.201 -80.258 1.00 88.00 277 GLU A N 1
ATOM 2228 C CA . GLU A 1 277 ? 23.931 -21.487 -80.889 1.00 88.00 277 GLU A CA 1
ATOM 2229 C C . GLU A 1 277 ? 24.028 -22.587 -79.819 1.00 88.00 277 GLU A C 1
ATOM 2231 O O . GLU A 1 277 ? 24.857 -22.491 -78.911 1.00 88.00 277 GLU A O 1
ATOM 2236 N N . ILE A 1 278 ? 23.208 -23.639 -79.908 1.00 89.50 278 ILE A N 1
ATOM 2237 C CA . ILE A 1 278 ? 23.347 -24.838 -79.064 1.00 89.50 278 ILE A CA 1
ATOM 2238 C C . ILE A 1 278 ? 24.173 -25.870 -79.828 1.00 89.50 278 ILE A C 1
ATOM 2240 O O . ILE A 1 278 ? 23.813 -26.274 -80.932 1.00 89.50 278 ILE A O 1
ATOM 2244 N N . ILE A 1 279 ? 25.273 -26.338 -79.233 1.00 85.75 279 ILE A N 1
ATOM 2245 C CA . ILE A 1 279 ? 26.144 -27.308 -79.897 1.00 85.75 279 ILE A CA 1
ATOM 2246 C C . ILE A 1 279 ? 25.531 -28.703 -79.775 1.00 85.75 279 ILE A C 1
ATOM 2248 O O . ILE A 1 279 ? 25.495 -29.320 -78.705 1.00 85.75 279 ILE A O 1
ATOM 2252 N N . ARG A 1 280 ? 25.050 -29.202 -80.911 1.00 86.31 280 ARG A N 1
ATOM 2253 C CA . ARG A 1 280 ? 24.588 -30.577 -81.097 1.00 86.31 280 ARG A CA 1
ATOM 2254 C C . ARG A 1 280 ? 25.743 -31.440 -81.586 1.00 86.31 280 ARG A C 1
ATOM 2256 O O . ARG A 1 280 ? 26.669 -30.958 -82.238 1.00 86.31 280 ARG A O 1
ATOM 2263 N N . ASP A 1 281 ? 25.707 -32.710 -81.224 1.00 82.62 281 ASP A N 1
ATOM 2264 C CA . ASP A 1 281 ? 26.622 -33.696 -81.775 1.00 82.62 281 ASP A CA 1
ATOM 2265 C C . ASP A 1 281 ? 26.255 -33.999 -83.237 1.00 82.62 281 ASP A C 1
ATOM 2267 O O . ASP A 1 281 ? 25.077 -34.158 -83.555 1.00 82.62 281 ASP A O 1
ATOM 2271 N N . HIS A 1 282 ? 27.248 -34.043 -84.127 1.00 75.12 282 HIS A N 1
ATOM 2272 C CA . HIS A 1 282 ? 27.013 -34.167 -85.571 1.00 75.12 282 HIS A CA 1
ATOM 2273 C C . HIS A 1 282 ? 26.469 -35.553 -85.948 1.00 75.12 282 HIS A C 1
ATOM 2275 O O . HIS A 1 282 ? 25.622 -35.664 -86.831 1.00 75.12 282 HIS A O 1
ATOM 2281 N N . ASP A 1 283 ? 26.912 -36.594 -85.241 1.00 74.75 283 ASP A N 1
ATOM 2282 C CA . ASP A 1 283 ? 26.628 -37.981 -85.613 1.00 74.75 283 ASP A CA 1
ATOM 2283 C C . ASP A 1 283 ? 25.344 -38.513 -84.955 1.00 74.75 283 ASP A C 1
ATOM 2285 O O . ASP A 1 283 ? 24.661 -39.363 -85.524 1.00 74.75 283 ASP A O 1
ATOM 2289 N N . SER A 1 284 ? 24.978 -37.993 -83.775 1.00 75.81 284 SER A N 1
ATOM 2290 C CA 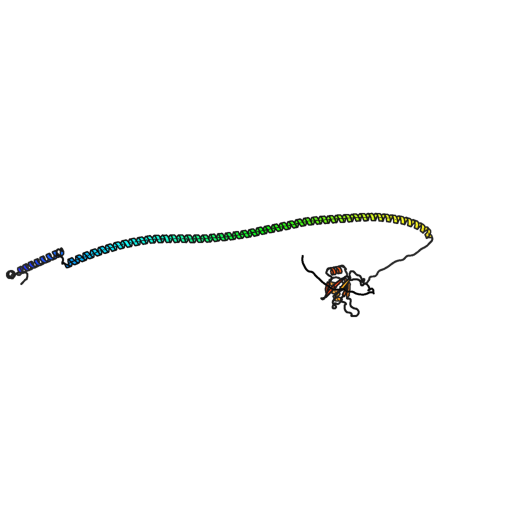. SER A 1 284 ? 23.750 -38.377 -83.056 1.00 75.81 284 SER A CA 1
ATOM 2291 C C . SER A 1 284 ? 22.633 -37.324 -83.063 1.00 75.81 284 SER A C 1
ATOM 2293 O O . SER A 1 284 ? 21.518 -37.622 -82.634 1.00 75.81 284 SER A O 1
ATOM 2295 N N . GLY A 1 285 ? 22.900 -36.083 -83.489 1.00 74.75 285 GLY A N 1
ATOM 2296 C CA . GLY A 1 285 ? 21.945 -34.960 -83.473 1.00 74.75 285 GLY A CA 1
ATOM 2297 C C . GLY A 1 285 ? 21.534 -34.469 -82.073 1.00 74.75 285 GLY A C 1
ATOM 2298 O O . GLY A 1 285 ? 20.813 -33.473 -81.940 1.00 74.75 285 GLY A O 1
ATOM 2299 N N . LEU A 1 286 ? 21.985 -35.147 -81.013 1.00 79.19 286 LEU A N 1
ATOM 2300 C CA . LEU A 1 286 ? 21.622 -34.850 -79.633 1.00 79.19 286 LEU A CA 1
ATOM 2301 C C . LEU A 1 286 ? 22.348 -33.587 -79.134 1.00 79.19 286 LEU A C 1
ATOM 2303 O O . LEU A 1 286 ? 23.538 -33.405 -79.409 1.00 79.19 286 LEU A O 1
ATOM 2307 N N . PRO A 1 287 ? 21.676 -32.713 -78.360 1.00 84.06 287 PRO A N 1
ATOM 2308 C CA . PRO A 1 287 ? 22.326 -31.557 -77.756 1.00 84.06 287 PRO A CA 1
ATOM 2309 C C . PRO A 1 287 ? 23.388 -32.017 -76.754 1.00 84.06 287 PRO A C 1
ATOM 2311 O O . PRO A 1 287 ? 23.121 -32.810 -75.844 1.00 84.06 287 PRO A O 1
ATOM 2314 N N . ARG A 1 288 ? 24.606 -31.484 -76.893 1.00 82.88 288 ARG A N 1
ATOM 2315 C CA . ARG A 1 288 ? 25.782 -31.886 -76.105 1.00 82.88 288 ARG A CA 1
ATOM 2316 C C . ARG A 1 288 ? 25.802 -31.283 -74.690 1.00 82.88 288 ARG A C 1
ATOM 2318 O O . ARG A 1 288 ? 26.773 -31.453 -73.961 1.00 82.88 288 ARG A O 1
ATOM 2325 N N . GLY A 1 289 ? 24.727 -30.593 -74.303 1.00 84.50 289 GLY A N 1
ATOM 2326 C CA . GLY A 1 289 ? 24.548 -29.961 -72.994 1.00 84.50 289 GLY A CA 1
ATOM 2327 C C . GLY A 1 289 ? 25.228 -28.598 -72.842 1.00 84.50 289 GLY A C 1
ATOM 2328 O O . GLY A 1 289 ? 25.359 -28.117 -71.719 1.00 84.50 289 GLY A O 1
ATOM 2329 N N . PHE A 1 290 ? 25.674 -27.973 -73.937 1.00 89.38 290 PHE A N 1
ATOM 2330 C CA . PHE A 1 290 ? 26.257 -26.631 -73.912 1.00 89.38 290 PHE A CA 1
ATOM 2331 C C . PHE A 1 290 ? 25.982 -25.838 -75.198 1.00 89.38 290 PHE A C 1
ATOM 2333 O O . PHE A 1 290 ? 25.684 -26.402 -76.252 1.00 89.38 290 PHE A O 1
ATOM 2340 N N . GLY A 1 291 ? 26.108 -24.518 -75.100 1.00 90.56 291 GLY A N 1
ATOM 2341 C CA . GLY A 1 291 ? 25.898 -23.570 -76.187 1.00 90.56 291 GLY A CA 1
ATOM 2342 C C . GLY A 1 291 ? 26.646 -22.257 -75.966 1.00 90.56 291 GLY A C 1
ATOM 2343 O O . GLY A 1 291 ? 27.356 -22.075 -74.974 1.00 90.56 291 GLY A O 1
ATOM 2344 N N . PHE A 1 292 ? 26.480 -21.340 -76.912 1.00 90.94 292 PHE A N 1
ATOM 2345 C CA . PHE A 1 292 ? 27.053 -20.001 -76.883 1.00 90.94 292 PHE A CA 1
ATOM 2346 C C . PHE A 1 292 ? 25.973 -18.945 -77.110 1.00 90.94 292 PHE A C 1
ATOM 2348 O O . PHE A 1 292 ? 25.049 -19.148 -77.898 1.00 90.94 292 PHE A O 1
ATOM 2355 N N . VAL A 1 293 ? 26.130 -17.795 -76.456 1.00 90.69 293 VAL A N 1
ATOM 2356 C CA . VAL A 1 293 ? 25.281 -16.608 -76.640 1.00 90.69 293 VAL A CA 1
ATOM 2357 C C . VAL A 1 293 ? 26.186 -15.396 -76.832 1.00 90.69 293 VAL A C 1
ATOM 2359 O O . VAL A 1 293 ? 27.187 -15.257 -76.132 1.00 90.69 293 VAL A O 1
ATOM 2362 N N . VAL A 1 294 ? 25.857 -14.530 -77.787 1.00 90.31 294 VAL A N 1
ATOM 2363 C CA . VAL A 1 294 ? 26.507 -13.235 -78.017 1.00 90.31 294 VAL A CA 1
ATOM 2364 C C . VAL A 1 294 ? 25.482 -12.145 -77.737 1.00 90.31 294 VAL A C 1
ATOM 2366 O O . VAL A 1 294 ? 24.452 -12.075 -78.411 1.00 90.31 294 VAL A O 1
ATOM 2369 N N . PHE A 1 295 ? 25.764 -11.298 -76.752 1.00 90.69 295 PHE A N 1
ATOM 2370 C CA . PHE A 1 295 ? 24.941 -10.128 -76.441 1.00 90.69 295 PHE A CA 1
ATOM 2371 C C . PHE A 1 295 ? 25.380 -8.903 -77.243 1.00 90.69 295 PHE A C 1
ATOM 2373 O O . PHE A 1 295 ? 26.496 -8.845 -77.750 1.00 90.69 295 PHE A O 1
ATOM 2380 N N . ASP A 1 296 ? 24.523 -7.889 -77.330 1.00 89.44 296 ASP A N 1
ATOM 2381 C CA . ASP A 1 296 ? 24.887 -6.626 -77.979 1.00 89.44 296 ASP A CA 1
ATOM 2382 C C . ASP A 1 296 ? 25.892 -5.796 -77.148 1.00 89.44 296 ASP A C 1
ATOM 2384 O O . ASP A 1 296 ? 26.794 -5.157 -77.694 1.00 89.44 296 ASP A O 1
ATOM 2388 N N . SER A 1 297 ? 25.820 -5.867 -75.813 1.00 86.25 297 SER A N 1
ATOM 2389 C CA . SER A 1 297 ? 26.685 -5.108 -74.896 1.00 86.25 297 SER A CA 1
ATOM 2390 C C . SER A 1 297 ? 27.488 -6.009 -73.954 1.00 86.25 297 SER A C 1
ATOM 2392 O O . SER A 1 297 ? 26.950 -6.930 -73.342 1.00 86.25 297 SER A O 1
ATOM 2394 N N . VAL A 1 298 ? 28.777 -5.687 -73.777 1.00 86.38 298 VAL A N 1
ATOM 2395 C CA . VAL A 1 298 ? 29.688 -6.373 -72.835 1.00 86.38 298 VAL A CA 1
ATOM 2396 C C . VAL A 1 298 ? 29.231 -6.193 -71.381 1.00 86.38 298 VAL A C 1
ATOM 2398 O O . VAL A 1 298 ? 29.377 -7.103 -70.573 1.00 86.38 298 VAL A O 1
ATOM 2401 N N . GLN A 1 299 ? 28.595 -5.063 -71.049 1.00 85.94 299 GLN A N 1
ATOM 2402 C CA . GLN A 1 299 ? 28.120 -4.787 -69.685 1.00 85.94 299 GLN A CA 1
ATOM 2403 C C . GLN A 1 299 ? 27.066 -5.801 -69.211 1.00 85.94 299 GLN A C 1
ATOM 2405 O O . GLN A 1 299 ? 26.998 -6.110 -68.025 1.00 85.94 299 GLN A O 1
ATOM 2410 N N . VAL A 1 300 ? 26.271 -6.362 -70.133 1.00 84.50 300 VAL A N 1
ATOM 2411 C CA . VAL A 1 300 ? 25.300 -7.426 -69.820 1.00 84.50 300 VAL A CA 1
ATOM 2412 C C . VAL A 1 300 ? 26.027 -8.699 -69.381 1.00 84.50 300 VAL A C 1
ATOM 2414 O O . VAL A 1 300 ? 25.648 -9.308 -68.384 1.00 84.50 300 VAL A O 1
ATOM 2417 N N . VAL A 1 301 ? 27.108 -9.063 -70.078 1.00 85.50 301 VAL A N 1
ATOM 2418 C CA . VAL A 1 301 ? 27.947 -10.226 -69.744 1.00 85.50 301 VAL A CA 1
ATOM 2419 C C . VAL A 1 301 ? 28.571 -10.069 -68.357 1.00 85.50 301 VAL A C 1
ATOM 2421 O O . VAL A 1 301 ? 28.538 -11.008 -67.563 1.00 85.50 301 VAL A O 1
ATOM 2424 N N . ASP A 1 302 ? 29.089 -8.883 -68.043 1.00 86.38 302 ASP A N 1
ATOM 2425 C CA . ASP A 1 302 ? 29.705 -8.615 -66.742 1.00 86.38 302 ASP A CA 1
ATOM 2426 C C . ASP A 1 302 ? 28.682 -8.649 -65.601 1.00 86.38 302 ASP A C 1
ATOM 2428 O O . ASP A 1 302 ? 28.935 -9.287 -64.581 1.00 86.38 302 ASP A O 1
ATOM 2432 N N . ASN A 1 303 ? 27.493 -8.072 -65.794 1.00 85.38 303 ASN A N 1
ATOM 2433 C CA . ASN A 1 303 ? 26.410 -8.128 -64.808 1.00 85.38 303 ASN A CA 1
ATOM 2434 C C . ASN A 1 303 ? 25.935 -9.568 -64.535 1.00 85.38 303 ASN A C 1
ATOM 2436 O O . ASN A 1 303 ? 25.698 -9.927 -63.382 1.00 85.38 303 ASN A O 1
ATOM 2440 N N . ILE A 1 304 ? 25.829 -10.409 -65.573 1.00 83.81 304 ILE A N 1
ATOM 2441 C CA . ILE A 1 304 ? 25.483 -11.833 -65.416 1.00 83.81 304 ILE A CA 1
ATOM 2442 C C . ILE A 1 304 ? 26.560 -12.557 -64.594 1.00 83.81 304 ILE A C 1
ATOM 2444 O O . ILE A 1 304 ? 26.228 -13.292 -63.669 1.00 83.81 304 ILE A O 1
ATOM 2448 N N . LEU A 1 305 ? 27.844 -12.322 -64.884 1.00 83.06 305 LEU A N 1
ATOM 2449 C CA . LEU A 1 305 ? 28.957 -12.973 -64.182 1.00 83.06 305 LEU A CA 1
ATOM 2450 C C . LEU A 1 305 ? 29.110 -12.500 -62.725 1.00 83.06 305 LEU A C 1
ATOM 2452 O O . LEU A 1 305 ? 29.454 -13.310 -61.867 1.00 83.06 305 LEU A O 1
ATOM 2456 N N . ILE A 1 306 ? 28.827 -11.225 -62.430 1.00 83.94 306 ILE A N 1
ATOM 2457 C CA . ILE A 1 306 ? 28.824 -10.674 -61.061 1.00 83.94 306 ILE A CA 1
ATOM 2458 C C . ILE A 1 306 ? 27.724 -11.318 -60.207 1.00 83.94 306 ILE A C 1
ATOM 2460 O O . ILE A 1 306 ? 27.951 -11.610 -59.033 1.00 83.94 306 ILE A O 1
ATOM 2464 N N . ASN A 1 307 ? 26.554 -11.582 -60.794 1.00 71.12 307 ASN A N 1
ATOM 2465 C CA . ASN A 1 307 ? 25.422 -12.192 -60.092 1.00 71.12 307 ASN A CA 1
ATOM 2466 C C . ASN A 1 307 ? 25.599 -13.703 -59.826 1.00 71.12 307 ASN A C 1
ATOM 2468 O O . ASN A 1 307 ? 24.798 -14.288 -59.098 1.00 71.12 307 ASN A O 1
ATOM 2472 N N . GLY A 1 308 ? 26.656 -14.319 -60.367 1.00 71.56 308 GLY A N 1
ATOM 2473 C CA . GLY A 1 308 ? 27.073 -15.691 -60.084 1.00 71.56 308 GLY A CA 1
ATOM 2474 C C . GLY A 1 308 ? 27.209 -16.558 -61.337 1.00 71.56 308 GLY A C 1
ATOM 2475 O O . GLY A 1 308 ? 26.477 -16.421 -62.310 1.00 71.56 308 GLY A O 1
ATOM 2476 N N . ASN A 1 309 ? 28.139 -17.516 -61.302 1.00 79.38 309 ASN A N 1
ATOM 2477 C CA . ASN A 1 309 ? 28.416 -18.411 -62.432 1.00 79.38 309 ASN A CA 1
ATOM 2478 C C . ASN A 1 309 ? 27.344 -19.483 -62.699 1.00 79.38 309 ASN A C 1
ATOM 2480 O O . ASN A 1 309 ? 27.527 -20.260 -63.630 1.00 79.38 309 ASN A O 1
ATOM 2484 N N . TYR A 1 310 ? 26.269 -19.560 -61.911 1.00 84.38 310 TYR A N 1
ATOM 2485 C CA . TYR A 1 310 ? 25.236 -20.591 -62.038 1.00 84.38 310 TYR A CA 1
ATOM 2486 C C . TYR A 1 310 ? 23.838 -19.975 -62.060 1.00 84.38 310 TYR A C 1
ATOM 2488 O O . TYR A 1 310 ? 23.499 -19.195 -61.173 1.00 84.38 310 TYR A O 1
ATOM 2496 N N . ILE A 1 311 ? 23.021 -20.370 -63.038 1.00 85.19 311 ILE A N 1
ATOM 2497 C CA . ILE A 1 311 ? 21.616 -19.965 -63.174 1.00 85.19 311 ILE A CA 1
ATOM 2498 C C . ILE A 1 311 ? 20.742 -21.218 -63.298 1.00 85.19 311 ILE A C 1
ATOM 2500 O O . ILE A 1 311 ? 21.083 -22.144 -64.032 1.00 85.19 311 ILE A O 1
ATOM 2504 N N . ASP A 1 312 ? 19.611 -21.260 -62.594 1.00 85.31 312 ASP A N 1
ATOM 2505 C CA . ASP A 1 312 ? 18.629 -22.340 -62.727 1.00 85.31 312 ASP A CA 1
ATOM 2506 C C . ASP A 1 312 ? 17.750 -22.120 -63.978 1.00 85.31 312 ASP A C 1
ATOM 2508 O O . ASP A 1 312 ? 17.042 -21.118 -64.084 1.00 85.31 312 ASP A O 1
ATOM 2512 N N . MET A 1 313 ? 17.771 -23.066 -64.924 1.00 81.94 313 MET A N 1
ATOM 2513 C CA . MET A 1 313 ? 16.972 -23.042 -66.157 1.00 81.94 313 MET A CA 1
ATOM 2514 C C . MET A 1 313 ? 16.231 -24.375 -66.334 1.00 81.94 313 MET A C 1
ATOM 2516 O O . MET A 1 313 ? 16.851 -25.434 -66.403 1.00 81.94 313 MET A O 1
ATOM 2520 N N . GLU A 1 314 ? 14.895 -24.326 -66.394 1.00 77.75 314 GLU A N 1
ATOM 2521 C CA . GLU A 1 314 ? 14.000 -25.494 -66.564 1.00 77.75 314 GLU A CA 1
ATOM 2522 C C . GLU A 1 314 ? 14.301 -26.670 -65.593 1.00 77.75 314 GLU A C 1
ATOM 2524 O O . GLU A 1 314 ? 14.139 -27.840 -65.925 1.00 77.75 314 GLU A O 1
ATOM 2529 N N . GLY A 1 315 ? 14.750 -26.353 -64.369 1.00 76.44 315 GLY A N 1
ATOM 2530 C CA . GLY A 1 315 ? 15.083 -27.326 -63.316 1.00 76.44 315 GLY A CA 1
ATOM 2531 C C . GLY A 1 315 ? 16.533 -27.836 -63.310 1.00 76.44 315 GLY A C 1
ATOM 2532 O O . GLY A 1 315 ? 16.873 -28.659 -62.462 1.00 76.44 315 GLY A O 1
ATOM 2533 N N . ALA A 1 316 ? 17.394 -27.350 -64.209 1.00 81.19 316 ALA A N 1
ATOM 2534 C CA . ALA A 1 316 ? 18.819 -27.679 -64.255 1.00 81.19 316 ALA A CA 1
ATOM 2535 C C . ALA A 1 316 ? 19.704 -26.466 -63.920 1.00 81.19 316 ALA A C 1
ATOM 2537 O O . ALA A 1 316 ? 19.412 -25.343 -64.329 1.00 81.19 316 ALA A O 1
ATOM 2538 N N . LYS A 1 317 ? 20.824 -26.706 -63.224 1.00 86.00 317 LYS A N 1
ATOM 2539 C CA . LYS A 1 317 ? 21.849 -25.686 -62.954 1.00 86.00 317 LYS A CA 1
ATOM 2540 C C . LYS A 1 317 ? 22.765 -25.515 -64.156 1.00 86.00 317 LYS A C 1
ATOM 2542 O O . LYS A 1 317 ? 23.557 -26.402 -64.470 1.00 86.00 317 LYS A O 1
ATOM 2547 N N . VAL A 1 318 ? 22.663 -24.356 -64.790 1.00 89.12 318 VAL A N 1
ATOM 2548 C CA . VAL A 1 318 ? 23.425 -23.965 -65.972 1.00 89.12 318 VAL A CA 1
ATOM 2549 C C . VAL A 1 318 ? 24.620 -23.115 -65.549 1.00 89.12 318 VAL A C 1
ATOM 2551 O O . VAL A 1 318 ? 24.454 -22.106 -64.870 1.00 89.12 318 VAL A O 1
ATOM 2554 N N . GLU A 1 319 ? 25.825 -23.511 -65.952 1.00 88.94 319 GLU A N 1
ATOM 2555 C CA . GLU A 1 319 ? 27.068 -22.784 -65.694 1.00 88.94 319 GLU A CA 1
ATOM 2556 C C . GLU A 1 319 ? 27.352 -21.756 -66.805 1.00 88.94 319 GLU A C 1
ATOM 2558 O O . GLU A 1 319 ? 27.300 -22.086 -67.992 1.00 88.94 319 GLU A O 1
ATOM 2563 N N . ILE A 1 320 ? 27.707 -20.526 -66.427 1.00 90.25 320 ILE A N 1
ATOM 2564 C CA . ILE A 1 320 ? 28.055 -19.432 -67.342 1.00 90.25 320 ILE A CA 1
ATOM 2565 C C . ILE A 1 320 ? 29.513 -19.007 -67.145 1.00 90.25 320 ILE A C 1
ATOM 2567 O O . ILE A 1 320 ? 29.969 -18.716 -66.034 1.00 90.25 320 ILE A O 1
ATOM 2571 N N . LYS A 1 321 ? 30.245 -18.932 -68.261 1.00 88.06 321 LYS A N 1
ATOM 2572 C CA . LYS A 1 321 ? 31.642 -18.477 -68.350 1.00 88.06 321 LYS A CA 1
ATOM 2573 C C . LYS A 1 321 ? 31.811 -17.553 -69.558 1.00 88.06 321 LYS A C 1
ATOM 2575 O O . LYS A 1 321 ? 31.053 -17.640 -70.522 1.00 88.06 321 LYS A O 1
ATOM 2580 N N . ARG A 1 322 ? 32.834 -16.691 -69.560 1.00 86.38 322 ARG A N 1
ATOM 2581 C CA . ARG A 1 322 ? 33.251 -16.001 -70.798 1.00 86.38 322 ARG A CA 1
ATOM 2582 C C . ARG A 1 322 ? 33.731 -17.045 -71.810 1.00 86.38 322 ARG A C 1
ATOM 2584 O O . ARG A 1 322 ? 34.416 -17.991 -71.424 1.00 86.38 322 ARG A O 1
ATOM 2591 N N . ALA A 1 323 ? 33.364 -16.899 -73.082 1.00 82.00 323 ALA A N 1
ATOM 2592 C CA . ALA A 1 323 ? 33.782 -17.853 -74.101 1.00 82.00 323 ALA A CA 1
ATOM 2593 C C . ALA A 1 323 ? 35.300 -17.771 -74.325 1.00 82.00 323 ALA A C 1
ATOM 2595 O O . ALA A 1 323 ? 35.840 -16.701 -74.600 1.00 82.00 323 ALA A O 1
ATOM 2596 N N . GLN A 1 324 ? 35.979 -18.911 -74.215 1.00 78.62 324 GLN A N 1
ATOM 2597 C CA . GLN A 1 324 ? 37.385 -19.042 -74.591 1.00 78.62 324 GLN A CA 1
ATOM 2598 C C . GLN A 1 324 ? 37.495 -19.416 -76.080 1.00 78.62 324 GLN A C 1
ATOM 2600 O O . GLN A 1 324 ? 36.628 -20.143 -76.583 1.00 78.62 324 GLN A O 1
ATOM 2605 N N . PRO A 1 325 ? 38.537 -18.959 -76.797 1.00 73.00 325 PRO A N 1
ATOM 2606 C CA . PRO A 1 325 ? 38.772 -19.370 -78.176 1.00 73.00 325 PRO A CA 1
ATOM 2607 C C . PRO A 1 325 ? 39.023 -20.877 -78.263 1.00 73.00 325 PRO A C 1
ATOM 2609 O O . PRO A 1 325 ? 39.695 -21.456 -77.409 1.00 73.00 325 PRO A O 1
ATOM 2612 N N . LYS A 1 326 ? 38.555 -21.514 -79.340 1.00 61.12 326 LYS A N 1
ATOM 2613 C CA . LYS A 1 326 ? 39.021 -22.860 -79.697 1.00 61.12 326 LYS A CA 1
ATOM 2614 C C . LYS A 1 326 ? 40.409 -22.762 -80.325 1.00 61.12 326 LYS A C 1
ATOM 2616 O O . LYS A 1 326 ? 40.531 -22.526 -81.526 1.00 61.12 326 LYS A O 1
ATOM 2621 N N . GLU A 1 327 ? 41.449 -22.995 -79.533 1.00 54.00 327 GLU A N 1
ATOM 2622 C CA . GLU A 1 327 ? 42.758 -23.337 -80.090 1.00 54.00 327 GLU A CA 1
ATOM 2623 C C . GLU A 1 327 ? 42.665 -24.677 -80.840 1.00 54.00 327 GLU A C 1
ATOM 2625 O O . GLU A 1 327 ? 41.945 -25.596 -80.437 1.00 54.00 327 GLU A O 1
ATOM 2630 N N . LYS A 1 328 ? 43.353 -24.784 -81.983 1.00 39.75 328 LYS A N 1
ATOM 2631 C CA . LYS A 1 328 ? 43.372 -26.023 -82.773 1.00 39.75 328 LYS A CA 1
ATOM 2632 C C . LYS A 1 328 ? 44.174 -27.084 -82.007 1.00 39.75 328 LYS A C 1
ATOM 2634 O O . LYS A 1 328 ? 45.281 -26.767 -81.576 1.00 39.75 328 LYS A O 1
ATOM 2639 N N . PRO A 1 329 ? 43.682 -28.329 -81.866 1.00 40.44 329 PRO A N 1
ATOM 2640 C CA . PRO A 1 329 ? 44.403 -29.357 -81.126 1.00 40.44 329 PRO A CA 1
ATOM 2641 C C . PRO A 1 329 ? 45.714 -29.710 -81.838 1.00 40.44 329 PRO A C 1
ATOM 2643 O O . PRO A 1 329 ? 45.706 -30.243 -82.949 1.00 40.44 329 PRO A O 1
ATOM 2646 N N . ALA A 1 330 ? 46.840 -29.417 -81.188 1.00 39.97 330 ALA A N 1
ATOM 2647 C CA . ALA A 1 330 ? 48.141 -29.930 -81.592 1.00 39.97 330 ALA A CA 1
ATOM 2648 C C . ALA A 1 330 ? 48.240 -31.423 -81.236 1.00 39.97 330 ALA A C 1
ATOM 2650 O O . ALA A 1 330 ? 47.824 -31.852 -80.160 1.00 39.97 330 ALA A O 1
ATOM 2651 N N . LEU A 1 331 ? 48.772 -32.216 -82.165 1.00 3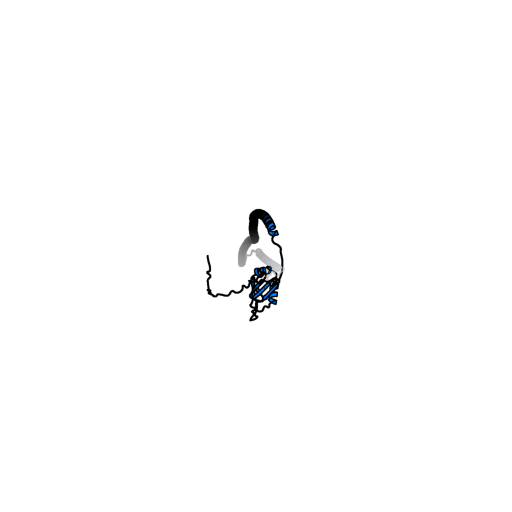9.16 331 LEU A N 1
ATOM 2652 C CA . LEU A 1 331 ? 48.971 -33.654 -82.001 1.00 39.16 331 LEU A CA 1
ATOM 2653 C C . LEU A 1 331 ? 50.247 -33.931 -81.179 1.00 39.16 331 LEU A C 1
ATOM 2655 O O . LEU A 1 331 ? 51.235 -33.219 -81.349 1.00 39.16 331 LEU A O 1
ATOM 2659 N N . ASN A 1 332 ? 50.250 -35.039 -80.421 1.00 38.59 332 ASN A N 1
ATOM 2660 C CA . ASN A 1 332 ? 51.372 -35.596 -79.628 1.00 38.59 332 ASN A CA 1
ATOM 2661 C C . ASN A 1 332 ? 51.641 -34.852 -78.290 1.00 38.59 332 ASN A C 1
ATOM 2663 O O . ASN A 1 332 ? 51.670 -33.631 -78.265 1.00 38.59 332 ASN A O 1
ATOM 2667 N N . SER A 1 333 ? 51.869 -35.496 -77.135 1.00 33.44 333 SER A N 1
ATOM 2668 C CA . SER A 1 333 ? 52.001 -36.927 -76.787 1.00 33.44 333 SER A CA 1
ATOM 2669 C C . SER A 1 333 ? 51.508 -37.210 -75.347 1.00 33.44 333 SER A C 1
ATOM 2671 O O . SER A 1 333 ? 51.520 -36.321 -74.502 1.00 33.44 333 SER A O 1
ATOM 2673 N N . ALA A 1 334 ? 51.078 -38.447 -75.073 1.00 36.34 334 ALA A N 1
ATOM 2674 C CA . ALA A 1 334 ? 50.416 -38.896 -73.831 1.00 36.34 334 ALA A CA 1
ATOM 2675 C C . ALA A 1 334 ? 51.415 -39.409 -72.747 1.00 36.34 334 ALA A C 1
ATOM 2677 O O . ALA A 1 334 ? 52.618 -39.265 -72.959 1.00 36.34 334 ALA A O 1
ATOM 2678 N N . PRO A 1 335 ? 51.007 -40.147 -71.683 1.00 46.38 335 PRO A N 1
ATOM 2679 C CA . PRO A 1 335 ? 49.831 -40.028 -70.804 1.00 46.38 335 PRO A CA 1
ATOM 2680 C C . PRO A 1 335 ? 50.177 -39.976 -69.284 1.00 46.38 335 PRO A C 1
ATOM 2682 O O . PRO A 1 335 ? 51.261 -40.348 -68.854 1.00 46.38 335 PRO A O 1
ATOM 2685 N N . THR A 1 336 ? 49.177 -39.598 -68.478 1.00 37.66 336 THR A N 1
ATOM 2686 C CA . THR A 1 336 ? 48.825 -40.107 -67.128 1.00 37.66 336 THR A CA 1
ATOM 2687 C C . THR A 1 336 ? 49.908 -40.683 -66.195 1.00 37.66 336 THR A C 1
ATOM 2689 O O . THR A 1 336 ? 50.374 -41.795 -66.411 1.00 37.66 336 THR A O 1
ATOM 2692 N N . TYR A 1 337 ? 50.047 -40.082 -65.004 1.00 38.44 337 TYR A N 1
ATOM 2693 C CA . TYR A 1 337 ? 49.822 -40.832 -63.756 1.00 38.44 337 TYR A CA 1
ATOM 2694 C C . TYR A 1 337 ? 49.031 -40.004 -62.739 1.00 38.44 337 TYR A C 1
ATOM 2696 O O . TYR A 1 337 ? 49.419 -38.902 -62.360 1.00 38.44 337 TYR A O 1
ATOM 2704 N N . CYS A 1 338 ? 47.898 -40.554 -62.308 1.00 35.06 338 CYS A N 1
ATOM 2705 C CA . CYS A 1 338 ? 47.133 -40.049 -61.178 1.00 35.06 338 CYS A CA 1
ATOM 2706 C C . CYS A 1 338 ? 47.827 -40.444 -59.870 1.00 35.06 338 CYS A C 1
ATOM 2708 O O . CYS A 1 338 ? 48.283 -41.579 -59.745 1.00 35.06 338 CYS A O 1
ATOM 2710 N N . ILE A 1 339 ? 47.758 -39.581 -58.857 1.00 35.81 339 ILE A N 1
ATOM 2711 C CA . ILE A 1 339 ? 47.646 -40.047 -57.473 1.00 35.81 339 ILE A CA 1
ATOM 2712 C C . ILE A 1 339 ? 46.494 -39.280 -56.826 1.00 35.81 339 ILE A C 1
ATOM 2714 O O . ILE A 1 339 ? 46.368 -38.069 -56.991 1.00 35.81 339 ILE A O 1
ATOM 2718 N N . PHE A 1 340 ? 45.614 -40.019 -56.166 1.00 34.16 340 PHE A N 1
ATOM 2719 C CA . PHE A 1 340 ? 44.371 -39.555 -55.555 1.00 34.16 340 PHE A CA 1
ATOM 2720 C C . PHE A 1 340 ? 44.356 -40.102 -54.117 1.00 34.16 340 PHE A C 1
ATOM 2722 O O . PHE A 1 340 ? 44.985 -41.133 -53.875 1.00 34.16 340 PHE A O 1
ATOM 2729 N N . TYR A 1 341 ? 43.581 -39.473 -53.223 1.00 33.47 341 TYR A N 1
ATOM 2730 C 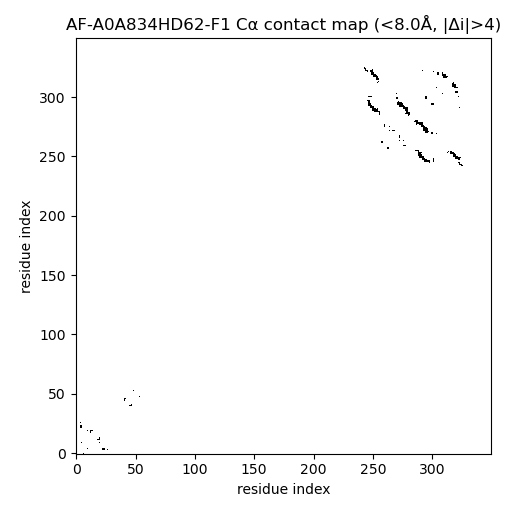CA . TYR A 1 341 ? 43.326 -39.881 -51.822 1.00 33.47 341 TYR A CA 1
ATOM 2731 C C . TYR A 1 341 ? 44.451 -39.584 -50.794 1.00 33.47 341 TYR A C 1
ATOM 2733 O O . TYR A 1 341 ? 45.615 -39.479 -51.171 1.00 33.47 341 TYR A O 1
ATOM 2741 N N . PRO A 1 342 ? 44.132 -39.547 -49.479 1.00 50.62 342 PRO A N 1
ATOM 2742 C CA . PRO A 1 342 ? 43.037 -38.768 -48.861 1.00 50.62 342 PRO A CA 1
ATOM 2743 C C . PRO A 1 342 ? 43.428 -38.175 -47.472 1.00 50.62 342 PRO A C 1
ATOM 2745 O O . PRO A 1 342 ? 44.553 -38.367 -47.027 1.00 50.62 342 PRO A O 1
ATOM 2748 N N . TYR A 1 343 ? 42.445 -37.607 -46.740 1.00 33.34 343 TYR A N 1
ATOM 2749 C CA . TYR A 1 343 ? 42.456 -37.402 -45.265 1.00 33.34 343 TYR A CA 1
ATOM 2750 C C . TYR A 1 343 ? 43.461 -36.334 -44.730 1.00 33.34 343 TYR A C 1
ATOM 2752 O O . TYR A 1 343 ? 44.418 -35.987 -45.407 1.00 33.34 343 TYR A O 1
ATOM 2760 N N . GLU A 1 344 ? 43.292 -35.683 -43.568 1.00 37.50 344 GLU A N 1
ATOM 2761 C CA . GLU A 1 344 ? 42.285 -35.764 -42.487 1.00 37.50 344 GLU A CA 1
ATOM 2762 C C . GLU A 1 344 ? 42.134 -34.392 -41.774 1.00 37.50 344 GLU A C 1
ATOM 2764 O O . GLU A 1 344 ? 42.994 -33.521 -41.910 1.00 37.50 344 GLU A O 1
ATOM 2769 N N . ILE A 1 345 ? 41.065 -34.197 -40.990 1.00 50.22 345 ILE A N 1
ATOM 2770 C CA . ILE A 1 345 ? 40.885 -33.044 -40.082 1.00 50.22 345 ILE A CA 1
ATOM 2771 C C . ILE A 1 345 ? 41.397 -33.421 -38.682 1.00 50.22 345 ILE A C 1
ATOM 2773 O O . ILE A 1 345 ? 40.961 -34.449 -38.166 1.00 50.22 345 ILE A O 1
ATOM 2777 N N . PRO A 1 346 ? 42.179 -32.569 -37.996 1.00 51.12 346 PRO A N 1
ATOM 2778 C CA . PRO A 1 346 ? 42.251 -32.556 -36.540 1.00 51.12 346 PRO A CA 1
ATOM 2779 C C . PRO A 1 346 ? 41.430 -31.396 -35.953 1.00 51.12 346 PRO A C 1
ATOM 2781 O O . PRO A 1 346 ? 41.584 -30.236 -36.337 1.00 51.12 346 PRO A O 1
ATOM 2784 N N . ASN A 1 347 ? 40.559 -31.733 -35.004 1.00 41.75 347 ASN A N 1
ATOM 2785 C CA . ASN A 1 347 ? 39.795 -30.784 -34.199 1.00 41.75 347 ASN A CA 1
ATOM 2786 C C . ASN A 1 347 ? 40.654 -30.111 -33.108 1.00 41.75 347 ASN A C 1
ATOM 2788 O O . ASN A 1 347 ? 41.612 -30.697 -32.614 1.00 41.75 347 ASN A O 1
ATOM 2792 N N . GLU A 1 348 ? 40.139 -28.967 -32.647 1.00 42.03 348 GLU A N 1
ATOM 2793 C CA . GLU A 1 348 ? 40.115 -28.512 -31.244 1.00 42.03 348 GLU A CA 1
ATOM 2794 C C . GLU A 1 348 ? 41.363 -27.947 -30.520 1.00 42.03 348 GLU A C 1
ATOM 2796 O O . GLU A 1 348 ? 42.443 -28.523 -30.481 1.00 42.03 348 GLU A O 1
ATOM 2801 N N . ASN A 1 349 ? 41.065 -26.857 -29.792 1.00 43.62 349 ASN A N 1
ATOM 2802 C CA . ASN A 1 349 ? 41.640 -26.380 -28.525 1.00 43.62 349 ASN A CA 1
ATOM 2803 C C . ASN A 1 349 ? 43.108 -25.911 -28.473 1.00 43.62 349 ASN A C 1
ATOM 2805 O O . ASN A 1 349 ? 44.030 -26.714 -28.357 1.00 43.62 349 ASN A O 1
ATOM 2809 N N . ILE A 1 350 ? 43.272 -24.583 -28.353 1.00 44.38 350 ILE A N 1
ATOM 2810 C CA . ILE A 1 350 ? 43.759 -23.871 -27.144 1.00 44.38 350 ILE A CA 1
ATOM 2811 C C . ILE A 1 350 ? 43.029 -22.519 -27.064 1.00 44.38 350 ILE A C 1
ATOM 2813 O O . ILE A 1 350 ? 42.840 -21.905 -28.138 1.00 44.38 350 ILE A O 1
#